Protein AF-A0A0G4N294-F1 (afdb_monomer_lite)

pLDDT: mean 70.54, std 16.21, range [30.64, 92.5]

Radius of gyration: 24.06 Å; chains: 1; bounding box: 58×52×74 Å

Organism: Verticillium longisporum (NCBI:txid100787)

InterPro domains:
  IPR055647 Domain of unknown function DUF7223 [PF23865] (99-247)

Sequence (308 aa):
MTAATRLTSALVATASSKRTSLNDEGAQATVNFDTNPAAGAKRDLKSLITPDIAGTLADLPDLRINIDEARFESKVQIAGSFGFNFLDLKASSMSLDIDYSSLIALNLSAHVGAAYSTDVFDFEPFTASISAFSIPGILDVGPIVSFGIGVEFAAEGTVDASLGLHSKIPAGKIHLNLANSDKSSTSGWEPVTTMSSDLSAEVSLQLNPYLDLNLAVGVQAFKRAIDLTAGVDLKPQVVNAWSADANFEYTSKSGIALARPEGVTCPNGAWFASTFKFDIVAYIANIYSKVLYEYDHPLYKSSCWNFA

Secondary structure (DSSP, 8-state):
------------------SS-HHHHTTEEEEEEE--PPTT-TTS------GGG--EEEEETTEEEEEEEEEEEEEEEEEEEEEEETTTTEEEEEEEEEEEEEEEEEEEEEEESS-EE-S-EEEEEEEEE---EEETTTEEEEEEEEEEEEEEEEESS-EEEEEEEEEEEEEEEEEEESS-GGG-EEE----EEEEEEEESSSS-EEEEEEEEEEEEEEEEETTTTEEEEEEEEEEEEEEEEEEESS----B-TTS-B-PPPTT---TTEEEEEEEEEEEEEEEETTTEEEEEEEEEEEEEEEEEEE--

Structure (mmCIF, N/CA/C/O backbone):
data_AF-A0A0G4N294-F1
#
_entry.id   AF-A0A0G4N294-F1
#
loop_
_atom_site.group_PDB
_atom_site.id
_atom_site.type_symbol
_atom_site.label_atom_id
_atom_site.label_alt_id
_atom_site.label_comp_id
_atom_site.label_asym_id
_atom_site.label_entity_id
_atom_site.label_seq_id
_atom_site.pdbx_PDB_ins_code
_atom_site.Cartn_x
_atom_site.Cartn_y
_atom_site.Cartn_z
_atom_site.occupancy
_atom_site.B_iso_or_equiv
_atom_site.auth_seq_id
_atom_site.auth_comp_id
_atom_site.auth_asym_id
_atom_site.auth_atom_id
_atom_site.pdbx_PDB_model_num
ATOM 1 N N . MET A 1 1 ? 10.707 37.667 30.403 1.00 37.56 1 MET A N 1
ATOM 2 C CA . MET A 1 1 ? 10.524 36.204 30.519 1.00 37.56 1 MET A CA 1
ATOM 3 C C . MET A 1 1 ? 9.096 35.891 30.124 1.00 37.56 1 MET A C 1
ATOM 5 O O . MET A 1 1 ? 8.180 36.191 30.876 1.00 37.56 1 MET A O 1
ATOM 9 N N . THR A 1 2 ? 8.909 35.410 28.901 1.00 32.06 2 THR A N 1
ATOM 10 C CA . THR A 1 2 ? 7.595 35.154 28.305 1.00 32.06 2 THR A CA 1
ATOM 11 C C . THR A 1 2 ? 7.190 33.726 28.658 1.00 32.06 2 THR A C 1
ATOM 13 O O . THR A 1 2 ? 7.918 32.788 28.341 1.00 32.06 2 THR A O 1
ATOM 16 N N . ALA A 1 3 ? 6.080 33.560 29.377 1.00 32.19 3 ALA A N 1
ATOM 17 C CA . ALA A 1 3 ? 5.569 32.250 29.761 1.00 32.19 3 ALA A CA 1
ATOM 18 C C . ALA A 1 3 ? 4.998 31.534 28.528 1.00 32.19 3 ALA A C 1
ATOM 20 O O . ALA A 1 3 ? 4.082 32.038 27.881 1.00 32.19 3 ALA A O 1
ATOM 21 N N . ALA A 1 4 ? 5.557 30.370 28.199 1.00 31.81 4 ALA A N 1
ATOM 22 C CA . ALA A 1 4 ? 5.061 29.504 27.140 1.00 31.81 4 ALA A CA 1
ATOM 23 C C . ALA A 1 4 ? 3.791 28.782 27.611 1.00 31.81 4 ALA A C 1
ATOM 25 O O . ALA A 1 4 ? 3.825 27.966 28.534 1.00 31.81 4 ALA A O 1
ATOM 26 N N . THR A 1 5 ? 2.664 29.080 26.972 1.00 36.00 5 THR A N 1
ATOM 27 C CA . THR A 1 5 ? 1.396 28.378 27.175 1.00 36.00 5 THR A CA 1
ATOM 28 C C . THR A 1 5 ? 1.494 26.992 26.532 1.00 36.00 5 THR A C 1
ATOM 30 O O . THR A 1 5 ? 1.538 26.865 25.310 1.00 36.00 5 THR A O 1
ATOM 33 N N . ARG A 1 6 ? 1.565 25.935 27.351 1.00 34.34 6 ARG A N 1
ATOM 34 C CA . ARG A 1 6 ? 1.442 24.544 26.889 1.00 34.34 6 ARG A CA 1
ATOM 35 C C . ARG A 1 6 ? -0.005 24.289 26.462 1.00 34.34 6 ARG A C 1
ATOM 37 O O . ARG A 1 6 ? -0.904 24.365 27.293 1.00 34.34 6 ARG A O 1
ATOM 44 N N . LEU A 1 7 ? -0.219 23.956 25.192 1.00 35.38 7 LEU A N 1
ATOM 45 C CA . LEU A 1 7 ? -1.491 23.427 24.700 1.00 35.38 7 LEU A CA 1
ATOM 46 C C . LEU A 1 7 ? -1.589 21.948 25.099 1.00 35.38 7 LEU A C 1
ATOM 48 O O . LEU A 1 7 ? -0.878 21.100 24.565 1.00 35.38 7 LEU A O 1
ATOM 52 N N . THR A 1 8 ? -2.433 21.641 26.081 1.00 35.69 8 THR A N 1
ATOM 53 C CA . THR A 1 8 ? -2.805 20.273 26.461 1.00 35.69 8 THR A CA 1
ATOM 54 C C . THR A 1 8 ? -3.958 19.795 25.584 1.00 35.69 8 THR A C 1
ATOM 56 O O . THR A 1 8 ? -5.062 20.326 25.670 1.00 35.69 8 THR A O 1
ATOM 59 N N . SER A 1 9 ? -3.716 18.782 24.758 1.00 37.97 9 SER A N 1
ATOM 60 C CA . SER A 1 9 ? -4.754 18.018 24.062 1.00 37.97 9 SER A CA 1
ATOM 61 C C . SER A 1 9 ? -5.565 17.196 25.071 1.00 37.97 9 SER A C 1
ATOM 63 O O . SER A 1 9 ? -4.989 16.375 25.786 1.00 37.97 9 SER A O 1
ATOM 65 N N . ALA A 1 10 ? -6.879 17.420 25.143 1.00 32.44 10 ALA A N 1
ATOM 66 C CA . ALA A 1 10 ? -7.793 16.717 26.043 1.00 32.44 10 ALA A CA 1
ATOM 67 C C . ALA A 1 10 ? -8.684 15.747 25.251 1.00 32.44 10 ALA A C 1
ATOM 69 O O . ALA A 1 10 ? -9.407 16.169 24.353 1.00 32.44 10 ALA A O 1
ATOM 70 N N . LEU A 1 11 ? -8.637 14.459 25.602 1.00 35.19 11 LEU A N 1
ATOM 71 C CA . LEU A 1 11 ? -9.603 13.450 25.164 1.00 35.19 11 LEU A CA 1
ATOM 72 C C . LEU A 1 11 ? -10.745 13.411 26.186 1.00 35.19 11 LEU A C 1
ATOM 74 O O . LEU A 1 11 ? -10.502 13.179 27.371 1.00 35.19 11 LEU A O 1
ATOM 78 N N . VAL A 1 12 ? -11.980 13.633 25.739 1.00 32.94 12 VAL A N 1
ATOM 79 C CA . VAL A 1 12 ? -13.171 13.545 26.594 1.00 32.94 12 VAL A CA 1
ATOM 80 C C . VAL A 1 12 ? -13.730 12.127 26.500 1.00 32.94 12 VAL A C 1
ATOM 82 O O . VAL A 1 12 ? -14.431 11.790 25.554 1.00 32.94 12 VAL A O 1
ATOM 85 N N . ALA A 1 13 ? -13.420 11.287 27.486 1.00 31.70 13 ALA A N 1
ATOM 86 C CA . ALA A 1 13 ? -14.077 9.994 27.658 1.00 31.70 13 ALA A CA 1
ATOM 87 C C . ALA A 1 13 ? -15.323 10.186 28.535 1.00 31.70 13 ALA A C 1
ATOM 89 O O . ALA A 1 13 ? -15.214 10.456 29.732 1.00 31.70 13 ALA A O 1
ATOM 90 N N . THR A 1 14 ? -16.517 10.083 27.950 1.00 30.64 14 THR A N 1
ATOM 91 C CA . THR A 1 14 ? -17.775 10.136 28.707 1.00 30.64 14 THR A CA 1
ATOM 92 C C . THR A 1 14 ? -18.249 8.719 29.006 1.00 30.64 14 THR A C 1
ATOM 94 O O . THR A 1 14 ? -18.806 8.046 28.144 1.00 30.64 14 THR A O 1
ATOM 97 N N . ALA A 1 15 ? -18.050 8.268 30.243 1.00 31.77 15 ALA A N 1
ATOM 98 C CA . ALA A 1 15 ? -18.777 7.123 30.777 1.00 31.77 15 ALA A CA 1
ATOM 99 C C . ALA A 1 15 ? -20.120 7.630 31.322 1.00 31.77 15 ALA A C 1
ATOM 101 O O . ALA A 1 15 ? -20.146 8.503 32.189 1.00 31.77 15 ALA A O 1
ATOM 102 N N . SER A 1 16 ? -21.238 7.114 30.813 1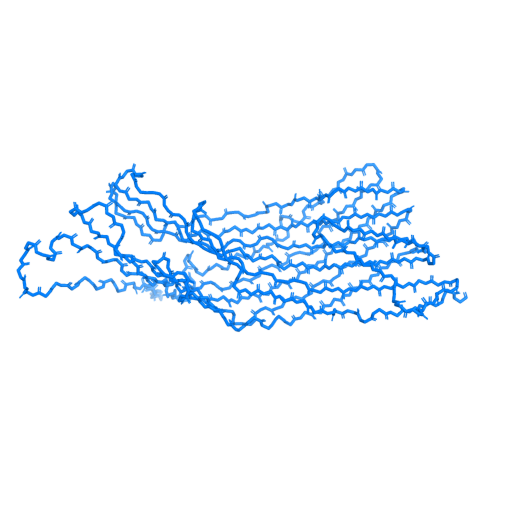.00 36.81 16 SER A N 1
ATOM 103 C CA . SER A 1 16 ? -22.568 7.408 31.358 1.00 36.81 16 SER A CA 1
ATOM 104 C C . SER A 1 16 ? -23.217 6.115 31.834 1.00 36.81 16 SER A C 1
ATOM 106 O O . SER A 1 16 ? -23.098 5.092 31.167 1.00 36.81 16 SER A O 1
ATOM 108 N N . SER A 1 17 ? -23.873 6.162 32.993 1.00 35.00 17 SER A N 1
ATOM 109 C CA . SER A 1 17 ? -24.739 5.086 33.483 1.00 35.00 17 SER A CA 1
ATOM 110 C C . SER A 1 17 ? -26.134 5.663 33.699 1.00 35.00 17 SER A C 1
ATOM 112 O O . SER A 1 17 ? -26.291 6.743 34.280 1.00 35.00 17 SER A O 1
ATOM 114 N N . LYS A 1 18 ? -27.154 4.984 33.173 1.00 34.28 18 LYS A N 1
ATOM 115 C CA . LYS A 1 18 ? -28.559 5.358 33.342 1.00 34.28 18 LYS A CA 1
ATOM 116 C C . LYS A 1 18 ? -29.122 4.473 34.450 1.00 34.28 18 LYS A C 1
ATOM 118 O O . LYS A 1 18 ? -28.826 3.290 34.524 1.00 34.28 18 LYS A O 1
ATOM 123 N N . ARG A 1 19 ? -29.878 5.046 35.388 1.00 34.91 19 ARG A N 1
ATOM 124 C CA . ARG A 1 19 ? -30.345 4.303 36.569 1.00 34.91 19 ARG A CA 1
ATOM 125 C C . ARG A 1 19 ? -31.549 3.420 36.204 1.00 34.91 19 ARG A C 1
ATOM 127 O O . ARG A 1 19 ? -32.691 3.815 36.412 1.00 34.91 19 ARG A O 1
ATOM 134 N N . THR A 1 20 ? -31.260 2.237 35.676 1.00 43.09 20 THR A N 1
ATOM 135 C CA . THR A 1 20 ? -32.159 1.083 35.489 1.00 43.09 20 THR A CA 1
ATOM 136 C C . THR A 1 20 ? -31.496 -0.172 36.096 1.00 43.09 20 THR A C 1
ATOM 138 O O . THR A 1 20 ? -30.374 -0.067 36.586 1.00 43.09 20 THR A O 1
ATOM 141 N N . SER A 1 21 ? -32.206 -1.301 36.251 1.00 40.31 21 SER A N 1
ATOM 142 C CA . SER A 1 21 ? -31.804 -2.448 37.103 1.00 40.31 21 SER A CA 1
ATOM 143 C C . SER A 1 21 ? -30.320 -2.842 36.969 1.00 40.31 21 SER A C 1
ATOM 145 O O . SER A 1 21 ? -29.869 -3.289 35.921 1.00 40.31 21 SER A O 1
ATOM 147 N N . LEU A 1 22 ? -29.569 -2.725 38.075 1.00 42.41 22 LEU A N 1
ATOM 148 C CA . LEU A 1 22 ? -28.114 -2.959 38.175 1.00 42.41 22 LEU A CA 1
ATOM 149 C C . LEU A 1 22 ? -27.628 -4.316 37.624 1.00 42.41 22 LEU A C 1
ATOM 151 O O . LEU A 1 22 ? -26.467 -4.426 37.242 1.00 42.41 22 LEU A O 1
ATOM 155 N N . ASN A 1 23 ? -28.492 -5.334 37.584 1.00 46.44 23 ASN A N 1
ATOM 156 C CA . ASN A 1 23 ? -28.134 -6.676 37.118 1.00 46.44 23 ASN A CA 1
ATOM 157 C C . ASN A 1 23 ? -28.061 -6.794 35.588 1.00 46.44 23 ASN A C 1
ATOM 159 O O . ASN A 1 23 ? -27.264 -7.585 35.095 1.00 46.44 23 ASN A O 1
ATOM 163 N N . ASP A 1 24 ? -28.850 -6.010 34.848 1.00 45.22 24 ASP A N 1
ATOM 164 C CA . ASP A 1 24 ? -28.931 -6.125 33.386 1.00 45.22 24 ASP A CA 1
ATOM 165 C C . ASP A 1 24 ? -27.880 -5.241 32.688 1.00 45.22 24 ASP A C 1
ATOM 167 O O . ASP A 1 24 ? -27.294 -5.647 31.687 1.00 45.22 24 ASP A O 1
ATOM 171 N N . GLU A 1 25 ? -27.572 -4.058 33.242 1.00 45.56 25 GLU A N 1
ATOM 172 C CA . GLU A 1 25 ? -26.529 -3.161 32.707 1.00 45.56 25 GLU A CA 1
ATOM 173 C C . GLU A 1 25 ? -25.113 -3.517 33.195 1.00 45.56 25 GLU A C 1
ATOM 175 O O . GLU A 1 25 ? -24.150 -3.329 32.457 1.00 45.56 25 GLU A O 1
ATOM 180 N N . GLY A 1 26 ? -24.954 -4.099 34.393 1.00 51.53 26 GLY A N 1
ATOM 181 C CA . GLY A 1 26 ? -23.640 -4.535 34.897 1.00 51.53 26 GLY A CA 1
ATOM 182 C C . GLY A 1 26 ? -22.997 -5.653 34.064 1.00 51.53 26 GLY A C 1
ATOM 183 O O . GLY A 1 26 ? -21.789 -5.873 34.135 1.00 51.53 26 GLY A O 1
ATOM 184 N N . ALA A 1 27 ? -23.804 -6.335 33.250 1.00 60.38 27 ALA A N 1
ATOM 185 C CA . ALA A 1 27 ? -23.365 -7.350 32.310 1.00 60.38 27 ALA A CA 1
ATOM 186 C C . ALA A 1 27 ? -22.744 -6.772 31.036 1.00 60.38 27 ALA A C 1
ATOM 188 O O . ALA A 1 27 ? -22.076 -7.519 30.335 1.00 60.38 27 ALA A O 1
ATOM 189 N N . GLN A 1 28 ? -22.948 -5.491 30.705 1.00 65.88 28 GLN A N 1
ATOM 190 C CA . GLN A 1 28 ? -22.526 -4.926 29.422 1.00 65.88 28 GLN A CA 1
ATOM 191 C C . GLN A 1 28 ? -21.575 -3.740 29.609 1.00 65.88 28 GLN A C 1
ATOM 193 O O . GLN A 1 28 ? -21.932 -2.720 30.189 1.00 65.88 28 GLN A O 1
ATOM 198 N N . ALA A 1 29 ? -20.360 -3.841 29.067 1.00 69.31 29 ALA A N 1
ATOM 199 C CA . ALA A 1 29 ? -19.476 -2.691 28.886 1.00 69.31 29 ALA A CA 1
ATOM 200 C C . ALA A 1 29 ? -19.541 -2.218 27.440 1.00 69.31 29 ALA A C 1
ATOM 202 O O . ALA A 1 29 ? -19.466 -3.027 26.521 1.00 69.31 29 ALA A O 1
ATOM 203 N N . THR A 1 30 ? -19.608 -0.903 27.247 1.00 71.56 30 THR A N 1
ATOM 204 C CA . THR A 1 30 ? -19.347 -0.274 25.951 1.00 71.56 30 THR A CA 1
ATOM 205 C C . THR A 1 30 ? -18.175 0.683 26.095 1.00 71.56 30 THR A C 1
ATOM 207 O O . THR A 1 30 ? -18.168 1.540 26.978 1.00 71.56 30 THR A O 1
ATOM 210 N N . VAL A 1 31 ? -17.186 0.537 25.224 1.00 67.00 31 VAL A N 1
ATOM 211 C CA . VAL A 1 31 ? -16.023 1.412 25.117 1.00 67.00 31 VAL A CA 1
ATOM 212 C C . VAL A 1 31 ? -16.117 2.134 23.786 1.00 67.00 31 VAL A C 1
ATOM 214 O O . VAL A 1 31 ? -16.015 1.509 22.735 1.00 67.00 31 VAL A O 1
ATOM 217 N N . ASN A 1 32 ? -16.307 3.449 23.840 1.00 69.69 32 ASN A N 1
ATOM 218 C CA . ASN A 1 32 ? -16.197 4.315 22.672 1.00 69.69 32 ASN A CA 1
ATOM 219 C C . ASN A 1 32 ? -14.810 4.943 22.666 1.00 69.69 32 ASN A C 1
ATOM 221 O O . ASN A 1 32 ? -14.333 5.413 23.703 1.00 69.69 32 ASN A O 1
ATOM 225 N N . PHE A 1 33 ? -14.178 4.966 21.502 1.00 66.12 33 PHE A N 1
ATOM 226 C CA . PHE A 1 33 ? -12.895 5.615 21.313 1.00 66.12 33 PHE A CA 1
ATOM 227 C C . PHE A 1 33 ? -12.945 6.494 20.073 1.00 66.12 33 PHE A C 1
ATOM 229 O O . PHE A 1 33 ? -13.501 6.129 19.043 1.00 66.12 33 PHE A O 1
ATOM 236 N N . ASP A 1 34 ? -12.338 7.662 20.195 1.00 67.62 34 ASP A N 1
ATOM 237 C CA . ASP A 1 34 ? -12.107 8.584 19.098 1.00 67.62 34 ASP A CA 1
ATOM 238 C C . ASP A 1 34 ? -10.672 9.079 19.249 1.00 67.62 34 ASP A C 1
ATOM 240 O O . ASP A 1 34 ? -10.221 9.421 20.348 1.00 67.62 34 ASP A O 1
ATOM 244 N N . THR A 1 35 ? -9.913 9.021 18.165 1.00 57.06 35 THR A N 1
ATOM 245 C CA . THR A 1 35 ? -8.518 9.445 18.163 1.00 57.06 35 THR A CA 1
ATOM 246 C C . THR A 1 35 ? -8.326 10.921 17.837 1.00 57.06 35 THR A C 1
ATOM 248 O O . THR A 1 35 ? -7.178 11.345 17.962 1.00 57.06 35 THR A O 1
ATOM 251 N N . ASN A 1 36 ? -9.398 11.674 17.512 1.00 55.28 36 ASN A N 1
ATOM 252 C CA . ASN A 1 36 ? -9.424 13.076 17.059 1.00 55.28 36 ASN A CA 1
ATOM 253 C C . ASN A 1 36 ? -8.238 13.905 17.594 1.00 55.28 36 ASN A C 1
ATOM 255 O O . ASN A 1 36 ? -8.294 14.455 18.703 1.00 55.28 36 ASN A O 1
ATOM 259 N N . PRO A 1 37 ? -7.109 13.932 16.864 1.00 46.62 37 PRO A N 1
ATOM 260 C CA . PRO A 1 37 ? -5.885 14.470 17.417 1.00 46.62 37 PRO A CA 1
ATOM 261 C C . PRO A 1 37 ? -5.926 15.997 17.349 1.00 46.62 37 PRO A C 1
ATOM 263 O O . PRO A 1 37 ? -6.227 16.591 16.315 1.00 46.62 37 PRO A O 1
ATOM 266 N N . ALA A 1 38 ? -5.554 16.666 18.443 1.00 45.06 38 ALA A N 1
ATOM 267 C CA . ALA A 1 38 ? -5.075 18.040 18.324 1.00 45.06 38 ALA A CA 1
ATOM 268 C C . ALA A 1 38 ? -3.833 18.039 17.414 1.00 45.06 38 ALA A C 1
ATOM 270 O O . ALA A 1 38 ? -3.020 17.115 17.499 1.00 45.06 38 ALA A O 1
ATOM 271 N N . ALA A 1 39 ? -3.670 19.066 16.575 1.00 41.62 39 ALA A N 1
ATOM 272 C CA . ALA A 1 39 ? -2.532 19.172 15.661 1.00 41.62 39 ALA A CA 1
ATOM 273 C C . ALA A 1 39 ? -1.195 18.920 16.391 1.00 41.62 39 ALA A C 1
ATOM 275 O O . ALA A 1 39 ? -0.858 19.637 17.335 1.00 41.62 39 ALA A O 1
ATOM 276 N N . GLY A 1 40 ? -0.432 17.911 15.953 1.00 39.78 40 GLY A N 1
ATOM 277 C CA . GLY A 1 40 ? 0.846 17.526 16.565 1.00 39.78 40 GLY A CA 1
ATOM 278 C C . GLY A 1 40 ? 0.761 16.506 17.710 1.00 39.78 40 GLY A C 1
ATOM 279 O O . GLY A 1 40 ? 1.744 16.323 18.429 1.00 39.78 40 GLY A O 1
ATOM 280 N N . ALA A 1 41 ? -0.375 15.830 17.907 1.00 41.44 41 ALA A N 1
ATOM 281 C CA . ALA A 1 41 ? -0.457 14.698 18.830 1.00 41.44 41 ALA A CA 1
ATOM 282 C C . ALA A 1 41 ? 0.397 13.512 18.337 1.00 41.44 41 ALA A C 1
ATOM 284 O O . ALA A 1 41 ? 0.557 13.316 17.139 1.00 41.44 41 ALA A O 1
ATOM 285 N N . LYS A 1 42 ? 0.854 12.637 19.249 1.00 41.38 42 LYS A N 1
ATOM 286 C CA . LYS A 1 42 ? 1.595 11.389 18.929 1.00 41.38 42 LYS A CA 1
ATOM 287 C C . LYS A 1 42 ? 0.860 10.416 17.977 1.00 41.38 42 LYS A C 1
ATOM 289 O O . LYS A 1 42 ? 1.411 9.376 17.641 1.00 41.38 42 LYS A O 1
ATOM 294 N N . ARG A 1 43 ? -0.394 10.721 17.621 1.00 41.16 43 ARG A N 1
ATOM 295 C CA . ARG A 1 43 ? -1.289 9.951 16.744 1.00 41.16 43 ARG A CA 1
ATOM 296 C C . ARG A 1 43 ? -1.563 10.616 15.399 1.00 41.16 43 ARG A C 1
ATOM 298 O O . ARG A 1 43 ? -2.110 9.954 14.529 1.00 41.16 43 ARG A O 1
ATOM 305 N N . ASP A 1 44 ? -1.174 11.882 15.214 1.00 38.03 44 ASP A N 1
ATOM 306 C CA . ASP A 1 44 ? -0.916 12.366 13.861 1.00 38.03 44 ASP A CA 1
ATOM 307 C C . ASP A 1 44 ? 0.236 11.495 13.353 1.00 38.03 44 ASP A C 1
ATOM 309 O O . ASP A 1 44 ? 1.385 11.697 13.752 1.00 38.03 44 ASP A O 1
ATOM 313 N N . LEU A 1 45 ? -0.060 10.498 12.516 1.00 42.19 45 LEU A N 1
ATOM 314 C CA . LEU A 1 45 ? 0.956 9.719 11.811 1.00 42.19 45 LEU A CA 1
ATOM 315 C C . LEU A 1 45 ? 1.591 10.590 10.723 1.00 42.19 45 LEU A C 1
ATOM 317 O O . LEU A 1 45 ? 1.537 10.308 9.535 1.00 42.19 45 LEU A O 1
ATOM 321 N N . LYS A 1 46 ? 2.259 11.661 11.148 1.00 41.25 46 LYS A N 1
ATOM 322 C CA . LYS A 1 46 ? 3.315 12.306 10.379 1.00 41.25 46 LYS A CA 1
ATOM 323 C C . LYS A 1 46 ? 4.554 11.432 10.499 1.00 41.25 46 LYS A C 1
ATOM 325 O O . LYS A 1 46 ? 5.531 11.815 11.135 1.00 41.25 46 LYS A O 1
ATOM 330 N N . SER A 1 47 ? 4.481 10.229 9.941 1.00 37.41 47 SER A N 1
ATOM 331 C CA . SER A 1 47 ? 5.697 9.487 9.656 1.00 37.41 47 SER A CA 1
ATOM 332 C C . SER A 1 47 ? 6.233 10.083 8.369 1.00 37.41 47 SER A C 1
ATOM 334 O O . SER A 1 47 ? 5.726 9.804 7.289 1.00 37.41 47 SER A O 1
ATOM 336 N N . LEU A 1 48 ? 7.179 11.009 8.501 1.00 38.56 48 LEU A N 1
ATOM 337 C CA . LEU A 1 48 ? 8.023 11.376 7.382 1.00 38.56 48 LEU A CA 1
ATOM 338 C C . LEU A 1 48 ? 8.930 10.166 7.180 1.00 38.56 48 LEU A C 1
ATOM 340 O O . LEU A 1 48 ? 9.832 9.940 7.984 1.00 38.56 48 LEU A O 1
ATOM 344 N N . ILE A 1 49 ? 8.649 9.355 6.164 1.00 40.72 49 ILE A N 1
ATOM 345 C CA . ILE A 1 49 ? 9.643 8.395 5.692 1.00 40.72 49 ILE A CA 1
ATOM 346 C C . ILE A 1 49 ? 10.726 9.255 5.047 1.00 40.72 49 ILE A C 1
ATOM 348 O O . ILE A 1 49 ? 10.555 9.751 3.936 1.00 40.72 49 ILE A O 1
ATOM 352 N N . THR A 1 50 ? 11.754 9.588 5.828 1.00 39.78 50 THR A N 1
ATOM 353 C CA . THR A 1 50 ? 12.929 10.300 5.339 1.00 39.78 50 THR A CA 1
ATOM 354 C C . THR A 1 50 ? 13.842 9.331 4.590 1.00 39.78 50 THR A C 1
ATOM 356 O O . THR A 1 50 ? 13.777 8.121 4.821 1.00 39.78 50 THR A O 1
ATOM 359 N N . PRO A 1 51 ? 14.729 9.846 3.720 1.00 37.81 51 PRO A N 1
ATOM 360 C CA . PRO A 1 51 ? 15.676 9.055 2.928 1.00 37.81 51 PRO A CA 1
ATOM 361 C C . PRO A 1 51 ? 16.624 8.144 3.728 1.00 37.81 51 PRO A C 1
ATOM 363 O O . PRO A 1 51 ? 17.399 7.406 3.135 1.00 37.81 51 PRO A O 1
ATOM 366 N N . ASP A 1 52 ? 16.570 8.142 5.060 1.00 40.12 52 ASP A N 1
ATOM 367 C CA . ASP A 1 52 ? 17.405 7.297 5.922 1.00 40.12 52 ASP A CA 1
ATOM 368 C C . ASP A 1 52 ? 17.070 5.795 5.791 1.00 40.12 52 ASP A C 1
ATOM 370 O O . ASP A 1 52 ? 17.787 4.947 6.320 1.00 40.12 52 ASP A O 1
ATOM 374 N N . ILE A 1 53 ? 15.987 5.469 5.074 1.00 47.16 53 ILE A N 1
ATOM 375 C CA . ILE A 1 53 ? 15.543 4.109 4.750 1.00 47.16 53 ILE A CA 1
ATOM 376 C C . ILE A 1 53 ? 15.720 3.790 3.242 1.00 47.16 53 ILE A C 1
ATOM 378 O O . ILE A 1 53 ? 15.465 2.668 2.812 1.00 47.16 53 ILE A O 1
ATOM 382 N N . ALA A 1 54 ? 16.203 4.748 2.435 1.00 48.53 54 ALA A N 1
ATOM 383 C CA . ALA A 1 54 ? 16.371 4.671 0.973 1.00 48.53 54 ALA A CA 1
ATOM 384 C C . ALA A 1 54 ? 17.605 3.848 0.542 1.00 48.53 54 ALA A C 1
ATOM 386 O O . ALA A 1 54 ? 18.374 4.225 -0.341 1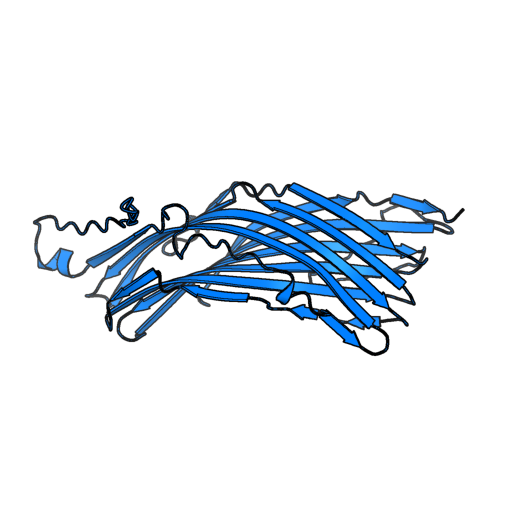.00 48.53 54 ALA A O 1
ATOM 387 N N . GLY A 1 55 ? 17.832 2.728 1.223 1.00 63.47 55 GLY A N 1
ATOM 388 C CA . GLY A 1 55 ? 18.864 1.775 0.853 1.00 63.47 55 GLY A CA 1
ATOM 389 C C . GLY A 1 55 ? 18.553 1.101 -0.482 1.00 63.47 55 GLY A C 1
ATOM 390 O O . GLY A 1 55 ? 17.404 1.003 -0.914 1.00 63.47 55 GLY A O 1
ATOM 391 N N . THR A 1 56 ? 19.606 0.611 -1.126 1.00 70.56 56 THR A N 1
ATOM 392 C CA . THR A 1 56 ? 19.529 -0.301 -2.265 1.00 70.56 56 THR A CA 1
ATOM 393 C C . THR A 1 56 ? 18.623 -1.497 -1.920 1.00 70.56 56 THR A C 1
ATOM 395 O O . THR A 1 56 ? 18.936 -2.265 -1.012 1.00 70.56 56 THR A O 1
ATOM 398 N N . LEU A 1 57 ? 17.494 -1.639 -2.629 1.00 72.69 57 LEU A N 1
ATOM 399 C CA . LEU A 1 57 ? 16.520 -2.734 -2.485 1.00 72.69 57 LEU A CA 1
ATOM 400 C C . LEU A 1 57 ? 17.124 -4.088 -2.869 1.00 72.69 57 LEU A C 1
ATOM 402 O O . LEU A 1 57 ? 16.801 -5.113 -2.274 1.00 72.69 57 LEU A O 1
ATOM 406 N N . ALA A 1 58 ? 18.004 -4.085 -3.867 1.00 74.75 58 ALA A N 1
ATOM 407 C CA . ALA A 1 58 ? 18.750 -5.253 -4.309 1.00 74.75 58 ALA A CA 1
ATOM 408 C C . ALA A 1 58 ? 20.145 -4.814 -4.763 1.00 74.75 58 ALA A C 1
ATOM 410 O O . ALA A 1 58 ? 20.242 -3.914 -5.592 1.00 74.75 58 ALA A O 1
ATOM 411 N N . ASP A 1 59 ? 21.203 -5.428 -4.225 1.00 81.88 59 ASP A N 1
ATOM 412 C CA . ASP A 1 59 ? 22.595 -5.255 -4.677 1.00 81.88 59 ASP A CA 1
ATOM 413 C C . ASP A 1 59 ? 23.188 -6.638 -4.970 1.00 81.88 59 ASP A C 1
ATOM 415 O O . ASP A 1 59 ? 23.777 -7.298 -4.112 1.00 81.88 59 ASP A O 1
ATOM 419 N N . LEU A 1 60 ? 22.934 -7.121 -6.180 1.00 81.12 60 LEU A N 1
ATOM 420 C CA . LEU A 1 60 ? 23.362 -8.418 -6.695 1.00 81.12 60 LEU A CA 1
ATOM 421 C C . LEU A 1 60 ? 24.303 -8.200 -7.896 1.00 81.12 60 LEU A C 1
ATOM 423 O O . LEU A 1 60 ? 24.280 -7.122 -8.489 1.00 81.12 60 LEU A O 1
ATOM 427 N N . PRO A 1 61 ? 25.121 -9.198 -8.294 1.00 79.81 61 PRO A N 1
ATOM 428 C CA . PRO A 1 61 ? 26.134 -9.029 -9.344 1.00 79.81 61 PRO A CA 1
ATOM 429 C C . PRO A 1 61 ? 25.623 -8.415 -10.655 1.00 79.81 61 PRO A C 1
ATOM 431 O O . PRO A 1 61 ? 26.315 -7.587 -11.238 1.00 79.81 61 PRO A O 1
ATOM 434 N N . ASP A 1 62 ? 24.405 -8.776 -11.065 1.00 82.31 62 ASP A N 1
ATOM 435 C CA . ASP A 1 62 ? 23.783 -8.325 -12.314 1.00 82.31 62 ASP A CA 1
ATOM 436 C C . ASP A 1 62 ? 22.479 -7.549 -12.087 1.00 82.31 62 ASP A C 1
ATOM 438 O O . ASP A 1 62 ? 21.766 -7.275 -13.047 1.00 82.31 62 ASP A O 1
ATOM 442 N N . LEU A 1 63 ? 22.143 -7.203 -10.840 1.00 81.94 63 LEU A N 1
ATOM 443 C CA . LEU A 1 63 ? 20.942 -6.436 -10.523 1.00 81.94 63 LEU A CA 1
ATOM 444 C C . LEU A 1 63 ? 21.221 -5.454 -9.394 1.00 81.94 63 LEU A C 1
ATOM 446 O O . LEU A 1 63 ? 21.518 -5.853 -8.268 1.00 81.94 63 LEU A O 1
ATOM 450 N N . ARG A 1 64 ? 20.992 -4.176 -9.676 1.00 87.31 64 ARG A N 1
ATOM 451 C CA . ARG A 1 64 ? 20.888 -3.141 -8.660 1.00 87.31 64 ARG A CA 1
ATOM 452 C C . ARG A 1 64 ? 19.543 -2.447 -8.758 1.00 87.31 64 ARG A C 1
ATOM 454 O O . ARG A 1 64 ? 19.222 -1.915 -9.810 1.00 87.31 64 ARG A O 1
ATOM 461 N N . ILE A 1 65 ? 18.785 -2.413 -7.668 1.00 83.31 65 ILE A N 1
ATOM 462 C CA . ILE A 1 65 ? 17.558 -1.613 -7.565 1.00 83.31 65 ILE A CA 1
ATOM 463 C C . ILE A 1 65 ? 17.746 -0.631 -6.419 1.00 83.31 65 ILE A C 1
ATOM 465 O O . ILE A 1 65 ? 17.975 -1.047 -5.285 1.00 83.31 65 ILE A O 1
ATOM 469 N N . ASN A 1 66 ? 17.636 0.662 -6.697 1.00 85.19 66 ASN A N 1
ATOM 470 C CA . ASN A 1 66 ? 17.718 1.713 -5.695 1.00 85.19 66 ASN A CA 1
ATOM 471 C C . ASN A 1 66 ? 16.370 2.408 -5.538 1.00 85.19 66 ASN A C 1
ATOM 473 O O . ASN A 1 66 ? 15.649 2.646 -6.508 1.00 85.19 66 ASN A O 1
ATOM 477 N N . ILE A 1 67 ? 16.069 2.771 -4.295 1.00 81.06 67 ILE A N 1
ATOM 478 C CA . ILE A 1 67 ? 15.077 3.795 -3.994 1.00 81.06 67 ILE A CA 1
ATOM 479 C C . ILE A 1 67 ? 15.833 5.119 -3.974 1.00 81.06 67 ILE A C 1
ATOM 481 O O . ILE A 1 67 ? 16.548 5.400 -3.019 1.00 81.06 67 ILE A O 1
ATOM 485 N N . ASP A 1 68 ? 15.697 5.920 -5.026 1.00 82.00 68 ASP A N 1
ATOM 486 C CA . ASP A 1 68 ? 16.372 7.221 -5.109 1.00 82.00 68 ASP A CA 1
ATOM 487 C C . ASP A 1 68 ? 15.658 8.264 -4.236 1.00 82.00 68 ASP A C 1
ATOM 489 O O . ASP A 1 68 ? 16.285 9.105 -3.594 1.00 82.00 68 ASP A O 1
ATOM 493 N N . GLU A 1 69 ? 14.326 8.185 -4.179 1.00 78.19 69 GLU A N 1
ATOM 494 C CA . GLU A 1 69 ? 13.488 8.993 -3.296 1.00 78.19 69 GLU A CA 1
ATOM 495 C C . GLU A 1 69 ? 12.243 8.195 -2.901 1.00 78.19 69 GLU A C 1
ATOM 497 O O . GLU A 1 69 ? 11.562 7.633 -3.752 1.00 78.19 69 GLU A O 1
ATOM 502 N N . ALA A 1 70 ? 11.898 8.173 -1.616 1.00 75.50 70 ALA A N 1
ATOM 503 C CA . ALA A 1 70 ? 10.605 7.680 -1.158 1.00 75.50 70 ALA A CA 1
ATOM 504 C C . ALA A 1 70 ? 10.064 8.618 -0.085 1.00 75.50 70 ALA A C 1
ATOM 506 O O . ALA A 1 70 ? 10.654 8.770 0.981 1.00 75.50 70 ALA A O 1
ATOM 507 N N . ARG A 1 71 ? 8.921 9.238 -0.369 1.00 75.81 71 ARG A N 1
ATOM 508 C CA . ARG A 1 71 ? 8.164 10.064 0.566 1.00 75.81 71 ARG A CA 1
ATOM 509 C C . ARG A 1 71 ? 6.756 9.514 0.666 1.00 75.81 71 ARG A C 1
ATOM 511 O O . ARG A 1 71 ? 6.002 9.511 -0.303 1.00 75.81 71 ARG A O 1
ATOM 518 N N . PHE A 1 72 ? 6.393 9.117 1.873 1.00 74.75 72 PHE A N 1
ATOM 519 C CA . PHE A 1 72 ? 5.030 8.763 2.224 1.00 74.75 72 PHE A CA 1
ATOM 520 C C . PHE A 1 72 ? 4.536 9.728 3.293 1.00 74.75 72 PHE A C 1
ATOM 522 O O . PHE A 1 72 ? 5.191 9.925 4.313 1.00 74.75 72 PHE A O 1
ATOM 529 N N . GLU A 1 73 ? 3.382 10.334 3.057 1.00 76.12 73 GLU A N 1
ATOM 530 C CA . GLU A 1 73 ? 2.656 11.115 4.046 1.00 76.12 73 GLU A CA 1
ATOM 531 C C . GLU A 1 73 ? 1.258 10.541 4.162 1.00 76.12 73 GLU A C 1
ATOM 533 O O . GLU A 1 73 ? 0.590 10.333 3.151 1.00 76.12 73 GLU A O 1
ATOM 538 N N . SER A 1 74 ? 0.788 10.322 5.385 1.00 72.31 74 SER A N 1
ATOM 539 C CA . SER A 1 74 ? -0.594 9.922 5.613 1.00 72.31 74 SER A CA 1
ATOM 540 C C . SER A 1 74 ? -1.218 10.700 6.760 1.00 72.31 74 SER A C 1
ATOM 542 O O . SER A 1 74 ? -0.546 11.229 7.645 1.00 72.31 74 SER A O 1
ATOM 544 N N . LYS A 1 75 ? -2.541 10.804 6.722 1.00 74.81 75 LYS A N 1
ATOM 545 C CA . LYS A 1 75 ? -3.348 11.169 7.881 1.00 74.81 75 LYS A CA 1
ATOM 546 C C . LYS A 1 75 ? -4.365 10.069 8.071 1.00 74.81 75 LYS A C 1
ATOM 548 O O . LYS A 1 75 ? -5.121 9.781 7.146 1.00 74.81 75 LYS A O 1
ATOM 553 N N . VAL A 1 76 ? -4.362 9.493 9.263 1.00 73.12 76 VAL A N 1
ATOM 554 C CA . VAL A 1 76 ? -5.275 8.428 9.659 1.00 73.12 76 VAL A CA 1
ATOM 555 C C . VAL A 1 76 ? -6.014 8.909 10.897 1.00 73.12 76 VAL A C 1
ATOM 557 O O . VAL A 1 76 ? -5.380 9.254 11.895 1.00 73.12 76 VAL A O 1
ATOM 560 N N . GLN A 1 77 ? -7.338 8.959 10.830 1.00 74.69 77 GLN A N 1
ATOM 561 C CA . GLN A 1 77 ? -8.186 9.148 12.002 1.00 74.69 77 GLN A CA 1
ATOM 562 C C . GLN A 1 77 ? -9.012 7.896 12.189 1.00 74.69 77 GLN A C 1
ATOM 564 O O . GLN A 1 77 ? -9.562 7.359 11.233 1.00 74.69 77 GLN A O 1
ATOM 569 N N . ILE A 1 78 ? -9.057 7.426 13.427 1.00 73.31 78 ILE A N 1
ATOM 570 C CA . ILE A 1 78 ? -9.755 6.204 13.786 1.00 73.31 78 ILE A CA 1
ATOM 571 C C . ILE A 1 78 ? -10.737 6.517 14.908 1.00 73.31 78 ILE A C 1
ATOM 573 O O . ILE A 1 78 ? -10.360 7.098 15.931 1.00 73.31 78 ILE A O 1
ATOM 577 N N . ALA A 1 79 ? -11.980 6.101 14.730 1.00 76.31 79 ALA A N 1
ATOM 578 C CA . ALA A 1 79 ? -13.006 6.112 15.759 1.00 76.31 79 ALA A CA 1
ATOM 579 C C . ALA A 1 79 ? -13.700 4.750 15.808 1.00 76.31 79 ALA A C 1
ATOM 581 O O . ALA A 1 79 ? -13.637 3.974 14.861 1.00 76.31 79 ALA A O 1
ATOM 582 N N . GLY A 1 80 ? -14.341 4.416 16.920 1.00 76.31 80 GLY A N 1
ATOM 583 C CA . GLY A 1 80 ? -15.030 3.142 17.018 1.00 76.31 80 GLY A CA 1
ATOM 584 C C . GLY A 1 80 ? -15.728 2.907 18.341 1.00 76.31 80 GLY A C 1
ATOM 585 O O . GLY A 1 80 ? -15.644 3.695 19.288 1.00 76.31 80 GLY A O 1
ATOM 586 N N . SER A 1 81 ? -16.428 1.779 18.385 1.00 77.06 81 SER A N 1
ATOM 587 C CA . SER A 1 81 ? -17.120 1.295 19.571 1.00 77.06 81 SER A C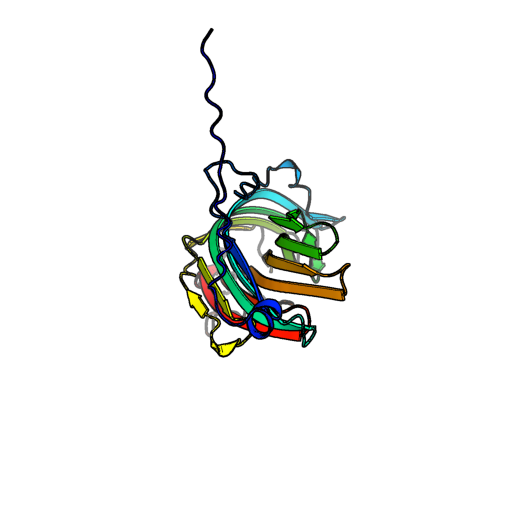A 1
ATOM 588 C C . SER A 1 81 ? -16.880 -0.198 19.747 1.00 77.06 81 SER A C 1
ATOM 590 O O . SER A 1 81 ? -16.848 -0.955 18.777 1.00 77.06 81 SER A O 1
ATOM 592 N N . PHE A 1 82 ? -16.710 -0.628 20.990 1.00 76.25 82 PHE A N 1
ATOM 593 C CA . PHE A 1 82 ? -16.616 -2.032 21.365 1.00 76.25 82 PHE A CA 1
ATOM 594 C C . PHE A 1 82 ? -17.570 -2.312 22.520 1.00 76.25 82 PHE A C 1
ATOM 596 O O . PHE A 1 82 ? -17.473 -1.694 23.578 1.00 76.25 82 PHE A O 1
ATOM 603 N N . GLY A 1 83 ? -18.493 -3.239 22.302 1.00 78.88 83 GLY A N 1
ATOM 604 C CA . GLY A 1 83 ? -19.423 -3.752 23.293 1.00 78.88 83 GLY A CA 1
ATOM 605 C C . GLY A 1 83 ? -18.995 -5.141 23.752 1.00 78.88 83 GLY A C 1
ATOM 606 O O . GLY A 1 83 ? -18.660 -5.993 22.927 1.00 78.88 83 GLY A O 1
ATOM 607 N N . PHE A 1 84 ? -19.040 -5.393 25.057 1.00 74.75 84 PHE A N 1
ATOM 608 C CA . PHE A 1 84 ? -18.742 -6.692 25.653 1.00 74.75 84 PHE A CA 1
ATOM 609 C C . PHE A 1 84 ? -19.798 -7.085 26.679 1.00 74.75 84 PHE A C 1
ATOM 611 O O . PHE A 1 84 ? -20.147 -6.284 27.544 1.00 74.75 84 PHE A O 1
ATOM 618 N N . ASN A 1 85 ? -20.263 -8.331 26.607 1.00 78.12 85 ASN A N 1
ATOM 619 C CA . ASN A 1 85 ? -21.128 -8.941 27.603 1.00 78.12 85 ASN A CA 1
ATOM 620 C C . ASN A 1 85 ? -20.291 -9.820 28.551 1.00 78.12 85 ASN A C 1
ATOM 622 O O . ASN A 1 85 ? -19.781 -10.865 28.150 1.00 78.12 85 ASN A O 1
ATOM 626 N N . PHE A 1 86 ? -20.165 -9.402 29.811 1.00 70.56 86 PHE A N 1
ATOM 627 C CA . PHE A 1 86 ? -19.422 -10.093 30.865 1.00 70.56 86 PHE A CA 1
ATOM 628 C C . PHE A 1 86 ? -20.096 -11.372 31.366 1.00 70.56 86 PHE A C 1
ATOM 630 O O . PHE A 1 86 ? -19.399 -12.231 31.899 1.00 70.56 86 PHE A O 1
ATOM 637 N N . LEU A 1 87 ? -21.416 -11.519 31.206 1.00 75.06 87 LEU A N 1
ATOM 638 C CA . LEU A 1 87 ? -22.119 -12.752 31.577 1.00 75.06 87 LEU A CA 1
ATOM 639 C C . LEU A 1 87 ? -21.848 -13.860 30.559 1.00 75.06 87 LEU A C 1
ATOM 641 O O . LEU A 1 87 ? -21.570 -14.994 30.939 1.00 75.06 87 LEU A O 1
ATOM 645 N N . ASP A 1 88 ? -21.871 -13.507 29.273 1.00 74.31 88 ASP A N 1
ATOM 646 C CA . ASP A 1 88 ? -21.658 -14.455 28.174 1.00 74.31 88 ASP A CA 1
ATOM 647 C C . ASP A 1 88 ? -20.184 -14.579 27.760 1.00 74.31 88 ASP A C 1
ATOM 649 O O . ASP A 1 88 ? -19.847 -15.426 26.932 1.00 74.31 88 ASP A O 1
ATOM 653 N N . LEU A 1 89 ? -19.317 -13.720 28.310 1.00 69.38 89 LEU A N 1
ATOM 654 C CA . LEU A 1 89 ? -17.908 -13.552 27.944 1.00 69.38 89 LEU A CA 1
ATOM 655 C C . LEU A 1 89 ? -17.701 -13.360 26.429 1.00 69.38 89 LEU A C 1
ATOM 657 O O . LEU A 1 89 ? -16.771 -13.910 25.837 1.00 69.38 89 LEU A O 1
ATOM 661 N N . LYS A 1 90 ? -18.578 -12.580 25.787 1.00 69.75 90 LYS A N 1
ATOM 662 C CA . LYS A 1 90 ? -18.591 -12.373 24.330 1.00 69.75 90 LYS A CA 1
ATOM 663 C C . LYS A 1 90 ? -18.660 -10.899 23.962 1.00 69.75 90 LYS A C 1
ATOM 665 O O . LYS A 1 90 ? -19.325 -10.111 24.631 1.00 69.75 90 LYS A O 1
ATOM 670 N N . ALA A 1 91 ? -18.024 -10.543 22.849 1.00 71.31 91 ALA A N 1
ATOM 671 C CA . ALA A 1 91 ? -18.245 -9.250 22.213 1.00 71.31 91 ALA A CA 1
ATOM 672 C C . ALA A 1 91 ? -19.711 -9.143 21.754 1.00 71.31 91 ALA A C 1
ATOM 674 O O . ALA A 1 91 ? -20.223 -10.053 21.101 1.00 71.31 91 ALA A O 1
ATOM 675 N N . SER A 1 92 ? -20.387 -8.053 22.114 1.00 76.75 92 SER A N 1
ATOM 676 C CA . SER A 1 92 ? -21.782 -7.779 21.743 1.00 76.75 92 SER A CA 1
ATOM 677 C C . SER A 1 92 ? -21.898 -6.856 20.530 1.00 76.75 92 SER A C 1
ATOM 679 O O . SER A 1 92 ? -22.855 -6.957 19.766 1.00 76.75 92 SER A O 1
ATOM 681 N N . SER A 1 93 ? -20.919 -5.976 20.322 1.00 79.44 93 SER A N 1
ATOM 682 C CA . SER A 1 93 ? -20.840 -5.104 19.151 1.00 79.44 93 SER A CA 1
ATOM 683 C C . SER A 1 93 ? -19.403 -4.681 18.904 1.00 79.44 93 SER A C 1
ATOM 685 O O . SER A 1 93 ? -18.628 -4.526 19.846 1.00 79.44 93 SER A O 1
ATOM 687 N N . MET A 1 94 ? -19.044 -4.434 17.649 1.00 78.19 94 MET A N 1
ATOM 688 C CA . MET A 1 94 ? -17.783 -3.773 17.346 1.00 78.19 94 MET A CA 1
ATOM 689 C C . MET A 1 94 ? -17.897 -3.010 16.025 1.00 78.19 94 MET A C 1
ATOM 691 O O . MET A 1 94 ? -18.355 -3.562 15.021 1.00 78.19 94 MET A O 1
ATOM 695 N N . SER A 1 95 ? -17.521 -1.734 16.047 1.00 84.88 95 SER A N 1
ATOM 696 C CA . SER A 1 95 ? -17.499 -0.861 14.874 1.00 84.88 95 SER A CA 1
ATOM 697 C C . SER A 1 95 ? -16.203 -0.068 14.812 1.00 84.88 95 SER A C 1
ATOM 699 O O . SER A 1 95 ? -15.664 0.323 15.851 1.00 84.88 95 SER A O 1
ATOM 701 N N . LEU A 1 96 ? -15.731 0.181 13.596 1.00 81.50 96 LEU A N 1
ATOM 702 C CA . LEU A 1 96 ? -14.526 0.949 13.324 1.00 81.50 96 LEU A CA 1
ATOM 703 C C . LEU A 1 96 ? -14.780 1.908 12.163 1.00 81.50 96 LEU A C 1
ATOM 705 O O . LEU A 1 96 ? -15.214 1.482 11.101 1.00 81.50 96 LEU A O 1
ATOM 709 N N . ASP A 1 97 ? -14.470 3.176 12.360 1.00 84.31 97 ASP A N 1
ATOM 710 C CA . ASP A 1 97 ? -14.487 4.217 11.346 1.00 84.31 97 ASP A CA 1
ATOM 711 C C . ASP A 1 97 ? -13.052 4.691 11.116 1.00 84.31 97 ASP A C 1
ATOM 713 O O . ASP A 1 97 ? -12.336 4.996 12.073 1.00 84.31 97 ASP A O 1
ATOM 717 N N . ILE A 1 98 ? -12.624 4.724 9.855 1.00 80.69 98 ILE A N 1
ATOM 718 C CA . ILE A 1 98 ? -11.287 5.152 9.442 1.00 80.69 98 ILE A CA 1
ATOM 719 C C . ILE A 1 98 ? -11.436 6.245 8.387 1.00 80.69 98 ILE A C 1
ATOM 721 O O . ILE A 1 98 ? -11.953 5.990 7.299 1.00 80.69 98 ILE A O 1
ATOM 725 N N . ASP A 1 99 ? -10.934 7.440 8.688 1.00 83.50 99 ASP A N 1
ATOM 726 C CA . ASP A 1 99 ? -10.689 8.480 7.692 1.00 83.50 99 ASP A CA 1
ATOM 727 C C . ASP A 1 99 ? -9.208 8.458 7.307 1.00 83.50 99 ASP A C 1
ATOM 729 O O . ASP A 1 99 ? -8.317 8.504 8.161 1.00 83.50 99 ASP A O 1
ATOM 733 N N . TYR A 1 100 ? -8.948 8.402 6.006 1.00 82.19 100 TYR A N 1
ATOM 734 C CA . TYR A 1 100 ? -7.624 8.218 5.440 1.00 82.19 100 TYR A CA 1
ATOM 735 C C . TYR A 1 100 ? -7.341 9.243 4.344 1.00 82.19 100 TYR A C 1
ATOM 737 O O . TYR A 1 100 ? -8.153 9.503 3.458 1.00 82.19 100 TYR A O 1
ATOM 745 N N . SER A 1 101 ? -6.140 9.803 4.364 1.00 83.00 101 SER A N 1
ATOM 746 C CA . SER A 1 101 ? -5.585 10.513 3.214 1.00 83.00 101 SER A CA 1
ATOM 747 C C . SER A 1 101 ? -4.101 10.228 3.121 1.00 83.00 101 SER A C 1
ATOM 749 O O . SER A 1 101 ? -3.450 10.025 4.149 1.00 83.00 101 SER A O 1
ATOM 751 N N . SER A 1 102 ? -3.561 10.241 1.910 1.00 80.06 102 SER A N 1
ATOM 752 C CA . SER A 1 102 ? -2.134 10.050 1.709 1.00 80.06 102 SER A CA 1
ATOM 753 C C . SER A 1 102 ? -1.586 10.745 0.478 1.00 80.06 102 SER A C 1
ATOM 755 O O . SER A 1 102 ? -2.309 11.099 -0.457 1.00 80.06 102 SER A O 1
ATOM 757 N N . LEU A 1 103 ? -0.275 10.946 0.518 1.00 82.69 103 LEU A N 1
ATOM 758 C CA . LEU A 1 103 ? 0.564 11.352 -0.591 1.00 82.69 103 LEU A CA 1
ATOM 759 C C . LEU A 1 103 ? 1.770 10.420 -0.623 1.00 82.69 103 LEU A C 1
ATOM 761 O O . LEU A 1 103 ? 2.442 10.216 0.385 1.00 82.69 103 LEU A O 1
ATOM 765 N N . ILE A 1 104 ? 2.034 9.880 -1.800 1.00 79.56 104 ILE A N 1
ATOM 766 C CA . ILE A 1 104 ? 3.169 9.023 -2.101 1.00 79.56 104 ILE A CA 1
ATOM 767 C C . ILE A 1 104 ? 3.960 9.708 -3.209 1.00 79.56 104 ILE A C 1
ATOM 769 O O . ILE A 1 104 ? 3.390 10.103 -4.227 1.00 79.56 104 ILE A O 1
ATOM 773 N N . ALA A 1 105 ? 5.265 9.839 -3.017 1.00 84.69 105 ALA A N 1
ATOM 774 C CA . ALA A 1 105 ? 6.223 10.119 -4.074 1.00 84.69 105 ALA A CA 1
ATOM 775 C C . ALA A 1 105 ? 7.326 9.061 -4.000 1.00 84.69 105 ALA A C 1
ATOM 777 O O . ALA A 1 105 ? 7.914 8.866 -2.939 1.00 84.69 105 ALA A O 1
ATOM 778 N N . LEU A 1 106 ? 7.563 8.355 -5.098 1.00 82.69 106 LEU A N 1
ATOM 779 C CA . LEU A 1 106 ? 8.528 7.268 -5.186 1.00 82.69 106 LEU A CA 1
ATOM 780 C C . LEU A 1 106 ? 9.328 7.426 -6.475 1.00 82.69 106 LEU A C 1
ATOM 782 O O . LEU A 1 106 ? 8.738 7.459 -7.549 1.00 82.69 106 LEU A O 1
ATOM 786 N N . ASN A 1 107 ? 10.648 7.477 -6.359 1.00 86.31 107 ASN A N 1
ATOM 787 C CA . ASN A 1 107 ? 11.583 7.411 -7.469 1.00 86.31 107 ASN A CA 1
ATOM 788 C C . ASN A 1 107 ? 12.447 6.162 -7.295 1.00 86.31 107 ASN A C 1
ATOM 790 O O . ASN A 1 107 ? 13.082 5.978 -6.253 1.00 86.31 107 ASN A O 1
ATOM 794 N N . LEU A 1 108 ? 12.440 5.305 -8.309 1.00 86.25 108 LEU A N 1
ATOM 795 C CA . LEU A 1 108 ? 13.231 4.086 -8.375 1.00 86.25 108 LEU A CA 1
ATOM 796 C C . LEU A 1 108 ? 14.188 4.155 -9.558 1.00 86.25 108 LEU A C 1
ATOM 798 O O . LEU A 1 108 ? 13.796 4.604 -10.639 1.00 86.25 108 LEU A O 1
ATOM 802 N N . SER A 1 109 ? 15.378 3.594 -9.377 1.00 88.31 109 SER A N 1
ATOM 803 C CA . SER A 1 109 ? 16.286 3.255 -10.467 1.00 88.31 109 SER A CA 1
ATOM 804 C C . SER A 1 109 ? 16.650 1.780 -10.405 1.00 88.31 109 SER A C 1
ATOM 806 O O . SER A 1 109 ? 16.858 1.211 -9.333 1.00 88.31 109 SER A O 1
ATOM 808 N N . ALA A 1 110 ? 16.711 1.143 -11.567 1.00 87.06 110 ALA A N 1
ATOM 809 C CA . ALA A 1 110 ? 17.149 -0.232 -11.716 1.00 87.06 110 ALA A CA 1
ATOM 810 C C . ALA A 1 110 ? 18.254 -0.297 -12.770 1.00 87.06 110 ALA A C 1
ATOM 812 O O . ALA A 1 110 ? 18.108 0.263 -13.853 1.00 87.06 110 ALA A O 1
ATOM 813 N N . HIS A 1 111 ? 19.337 -0.994 -12.446 1.00 88.19 111 HIS A N 1
ATOM 814 C CA . HIS A 1 111 ?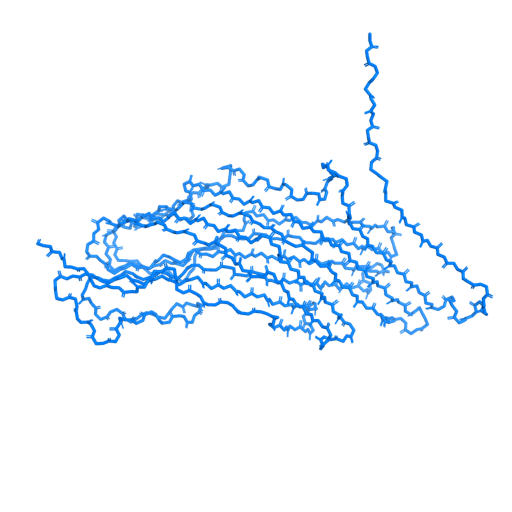 20.384 -1.386 -13.375 1.00 88.19 111 HIS A CA 1
ATOM 815 C C . HIS A 1 111 ? 20.434 -2.905 -13.431 1.00 88.19 111 HIS A C 1
ATOM 817 O O . HIS A 1 111 ? 20.581 -3.561 -12.396 1.00 88.19 111 HIS A O 1
ATOM 823 N N . VAL A 1 112 ? 20.354 -3.456 -14.634 1.00 84.19 112 VAL A N 1
ATOM 824 C CA . VAL A 1 112 ? 20.495 -4.888 -14.868 1.00 84.19 112 VAL A CA 1
ATOM 825 C C . VAL A 1 112 ? 21.648 -5.122 -15.822 1.00 84.19 112 VAL A C 1
ATOM 827 O O . VAL A 1 112 ? 21.672 -4.552 -16.909 1.00 84.19 112 VAL A O 1
ATOM 830 N N . GLY A 1 113 ? 22.597 -5.965 -15.424 1.00 80.50 113 GLY A N 1
ATOM 831 C CA . GLY A 1 113 ? 23.769 -6.319 -16.224 1.00 80.50 113 GLY A CA 1
ATOM 832 C C . GLY A 1 113 ? 23.512 -7.447 -17.228 1.00 80.50 113 GLY A C 1
ATOM 833 O O . GLY A 1 113 ? 24.160 -7.490 -18.272 1.00 80.50 113 GLY A O 1
ATOM 834 N N . ALA A 1 114 ? 22.546 -8.328 -16.952 1.00 76.50 114 ALA A N 1
ATOM 835 C CA . ALA A 1 114 ? 22.210 -9.509 -17.753 1.00 76.50 114 ALA A CA 1
ATOM 836 C C . ALA A 1 114 ? 20.720 -9.872 -17.613 1.00 76.50 114 ALA A C 1
ATOM 838 O O . ALA A 1 114 ? 20.026 -9.303 -16.782 1.00 76.50 114 ALA A O 1
ATOM 839 N N . ALA A 1 115 ? 20.211 -10.832 -18.393 1.00 71.19 115 ALA A N 1
ATOM 840 C CA . ALA A 1 115 ? 18.836 -11.310 -18.219 1.00 71.19 115 ALA A CA 1
ATOM 841 C C . ALA A 1 115 ? 18.584 -11.741 -16.762 1.00 71.19 115 ALA A C 1
ATOM 843 O O . ALA A 1 115 ? 19.349 -12.527 -16.197 1.00 71.19 115 ALA A O 1
ATOM 844 N N . TYR A 1 116 ? 17.516 -11.224 -16.160 1.00 67.19 116 TYR A N 1
ATOM 845 C CA . TYR A 1 116 ? 17.221 -11.398 -14.746 1.00 67.19 116 TYR A CA 1
ATOM 846 C C . TYR A 1 116 ? 15.713 -11.522 -14.518 1.00 67.19 116 TYR A C 1
ATOM 848 O O . TYR A 1 116 ? 14.933 -10.698 -14.983 1.00 67.19 116 TYR A O 1
ATOM 856 N N . SER A 1 117 ? 15.294 -12.529 -13.756 1.00 63.62 117 SER A N 1
ATOM 857 C CA . SER A 1 117 ? 13.909 -12.690 -13.310 1.00 63.62 117 SER A CA 1
ATOM 858 C C . SER A 1 117 ? 13.928 -13.050 -11.834 1.00 63.62 117 SER A C 1
ATOM 860 O O . SER A 1 117 ? 14.553 -14.036 -11.446 1.00 63.62 117 SER A O 1
ATOM 862 N N . THR A 1 118 ? 13.243 -12.261 -11.015 1.00 62.66 118 THR A N 1
ATOM 863 C CA . THR A 1 118 ? 12.939 -12.611 -9.624 1.00 62.66 118 THR A CA 1
ATOM 864 C C . THR A 1 118 ? 11.433 -12.651 -9.439 1.00 62.66 118 THR A C 1
ATOM 866 O O . THR A 1 118 ? 10.696 -12.034 -10.206 1.00 62.66 118 THR A O 1
ATOM 869 N N . ASP A 1 119 ? 10.978 -13.345 -8.403 1.00 58.09 119 ASP A N 1
ATOM 870 C CA . ASP A 1 119 ? 9.557 -13.389 -8.091 1.00 58.09 119 ASP A CA 1
ATOM 871 C C . ASP A 1 119 ? 9.097 -12.100 -7.385 1.00 58.09 119 ASP A C 1
ATOM 873 O O . ASP A 1 119 ? 8.074 -11.553 -7.778 1.00 58.09 119 ASP A O 1
ATOM 877 N N . VAL A 1 120 ? 9.824 -11.599 -6.368 1.00 60.22 120 VAL A N 1
ATOM 878 C CA . VAL A 1 120 ? 9.508 -10.364 -5.603 1.00 60.22 120 VAL A CA 1
ATOM 879 C C . VAL A 1 120 ? 10.745 -9.880 -4.818 1.00 60.22 120 VAL A C 1
ATOM 881 O O . VAL A 1 120 ? 11.452 -10.706 -4.239 1.00 60.22 120 VAL A O 1
ATOM 884 N N . PHE A 1 121 ? 10.983 -8.564 -4.734 1.00 61.00 121 PHE A N 1
ATOM 885 C CA . PHE A 1 121 ? 11.800 -7.950 -3.675 1.00 61.00 121 PHE A CA 1
ATOM 886 C C . PHE A 1 121 ? 10.907 -7.163 -2.710 1.00 61.00 121 PHE A C 1
ATOM 888 O O . PHE A 1 121 ? 10.328 -6.143 -3.084 1.00 61.00 121 PHE A O 1
ATOM 895 N N . ASP A 1 122 ? 10.810 -7.640 -1.470 1.00 61.41 122 ASP A N 1
ATOM 896 C CA . ASP A 1 122 ? 10.029 -7.013 -0.404 1.00 61.41 122 ASP A CA 1
ATOM 897 C C . ASP A 1 122 ? 10.912 -6.164 0.505 1.00 61.41 122 ASP A C 1
ATOM 899 O O . ASP A 1 122 ? 11.989 -6.588 0.933 1.00 61.41 122 ASP A O 1
ATOM 903 N N . PHE A 1 123 ? 10.423 -4.979 0.854 1.00 61.19 123 PHE A N 1
ATOM 904 C CA . PHE A 1 123 ? 11.038 -4.119 1.845 1.00 61.19 123 PHE A CA 1
ATOM 905 C C . PHE A 1 123 ? 9.980 -3.589 2.809 1.00 61.19 123 PHE A C 1
ATOM 907 O O . PHE A 1 123 ? 9.044 -2.894 2.430 1.00 61.19 123 PHE A O 1
ATOM 914 N N . GLU A 1 124 ? 10.122 -3.905 4.092 1.00 62.59 124 GLU A N 1
ATOM 915 C CA . GLU A 1 124 ? 9.183 -3.488 5.137 1.00 62.59 124 GLU A CA 1
ATOM 916 C C . GLU A 1 124 ? 9.828 -2.400 6.007 1.00 62.59 124 GLU A C 1
ATOM 918 O O . GLU A 1 124 ? 10.333 -2.684 7.096 1.00 62.59 124 GLU A O 1
ATOM 923 N N . PRO A 1 125 ? 9.876 -1.136 5.546 1.00 53.59 125 PRO A N 1
ATOM 924 C CA . PRO A 1 125 ? 10.617 -0.087 6.234 1.00 53.59 125 PRO A CA 1
ATOM 925 C C . PRO A 1 125 ? 10.004 0.304 7.578 1.00 53.59 125 PRO A C 1
ATOM 927 O O . PRO A 1 125 ? 10.673 0.955 8.383 1.00 53.59 125 PRO A O 1
ATOM 930 N N . PHE A 1 126 ? 8.729 -0.015 7.826 1.00 59.50 126 PHE A N 1
ATOM 931 C CA . PHE A 1 126 ? 8.045 0.525 8.987 1.00 59.50 126 PHE A CA 1
ATOM 932 C C . PHE A 1 126 ? 6.881 -0.332 9.483 1.00 59.50 126 PHE A C 1
ATOM 934 O O . PHE A 1 126 ? 5.904 -0.580 8.784 1.00 59.50 126 PHE A O 1
ATOM 941 N N . THR A 1 127 ? 6.925 -0.673 10.768 1.00 58.12 127 THR A N 1
ATOM 942 C CA . THR A 1 127 ? 5.751 -1.116 11.521 1.00 58.12 127 THR A CA 1
ATOM 943 C C . THR A 1 127 ? 5.671 -0.315 12.811 1.00 58.12 127 THR A C 1
ATOM 945 O O . THR A 1 127 ? 6.618 -0.306 13.599 1.00 58.12 127 THR A O 1
ATOM 948 N N . ALA A 1 128 ? 4.537 0.342 13.055 1.00 56.16 128 ALA A N 1
ATOM 949 C CA . ALA A 1 128 ? 4.250 0.999 14.321 1.00 56.16 128 ALA A CA 1
ATOM 950 C C . ALA A 1 128 ? 2.930 0.499 14.903 1.00 56.16 128 ALA A C 1
ATOM 952 O O . ALA A 1 128 ? 1.851 0.663 14.339 1.00 56.16 128 ALA A O 1
ATOM 953 N N . SER A 1 129 ? 3.021 -0.065 16.103 1.00 55.78 129 SER A N 1
ATOM 954 C CA . SER A 1 129 ? 1.863 -0.315 16.952 1.00 55.78 129 SER A CA 1
ATOM 955 C C . SER A 1 129 ? 1.796 0.783 18.005 1.00 55.78 129 SER A C 1
ATOM 957 O O . SER A 1 129 ? 2.792 1.076 18.673 1.00 55.78 129 SER A O 1
ATOM 959 N N . ILE A 1 130 ? 0.637 1.423 18.145 1.00 49.47 130 ILE A N 1
ATOM 960 C CA . ILE A 1 130 ? 0.424 2.466 19.144 1.00 49.47 130 ILE A CA 1
ATOM 961 C C . ILE A 1 130 ? -0.697 1.987 20.062 1.00 49.47 130 ILE A C 1
ATOM 963 O O . ILE A 1 130 ? -1.848 1.892 19.652 1.00 49.47 130 ILE A O 1
ATOM 967 N N . SER A 1 131 ? -0.406 1.736 21.339 1.00 50.97 131 SER A N 1
ATOM 968 C CA . SER A 1 131 ? -1.466 1.513 22.330 1.00 50.97 131 SER A CA 1
ATOM 969 C C . SER A 1 131 ? -2.233 2.822 22.541 1.00 50.97 131 SER A C 1
ATOM 971 O O . SER A 1 131 ? -1.719 3.768 23.142 1.00 50.97 131 SER A O 1
ATOM 973 N N . ALA A 1 132 ? -3.461 2.913 22.027 1.00 57.31 132 ALA A N 1
ATOM 974 C CA . ALA A 1 132 ? -4.288 4.105 22.194 1.00 57.31 132 ALA A CA 1
ATOM 975 C C . ALA A 1 132 ? -4.955 4.170 23.578 1.00 57.31 132 ALA A C 1
ATOM 977 O O . ALA A 1 132 ? -5.283 5.253 24.065 1.00 57.31 132 ALA A O 1
ATOM 978 N N . PHE A 1 133 ? -5.161 3.037 24.227 1.00 59.88 133 PHE A N 1
ATOM 979 C CA . PHE A 1 133 ? -5.846 2.950 25.500 1.00 59.88 133 PHE A CA 1
ATOM 980 C C . PHE A 1 133 ? -5.417 1.666 26.193 1.00 59.88 133 PHE A C 1
ATOM 982 O O . PHE A 1 133 ? -5.446 0.608 25.579 1.00 59.88 133 PHE A O 1
ATOM 989 N N . SER A 1 134 ? -4.998 1.764 27.448 1.00 65.12 134 SER A N 1
ATOM 990 C CA . SER A 1 134 ? -4.634 0.609 28.262 1.00 65.12 134 SER A CA 1
ATOM 991 C C . SER A 1 134 ? -5.239 0.791 29.644 1.00 65.12 134 SER A C 1
ATOM 993 O O . SER A 1 134 ? -4.950 1.770 30.336 1.00 65.12 134 SER A O 1
ATOM 995 N N . ILE A 1 135 ? -6.101 -0.141 30.033 1.00 65.94 135 ILE A N 1
ATOM 996 C CA . ILE A 1 135 ? -6.479 -0.409 31.412 1.00 65.94 135 ILE A CA 1
ATOM 997 C C . ILE A 1 135 ? -5.653 -1.628 31.826 1.00 65.94 135 ILE A C 1
ATOM 999 O O . ILE A 1 135 ? -5.985 -2.749 31.419 1.00 65.94 135 ILE A O 1
ATOM 1003 N N . PRO A 1 136 ? -4.593 -1.441 32.632 1.00 71.12 136 PRO A N 1
ATOM 1004 C CA . PRO A 1 136 ? -3.685 -2.517 32.996 1.00 71.12 136 PRO A CA 1
ATOM 1005 C C . PRO A 1 136 ? -4.418 -3.764 33.497 1.00 71.12 136 PRO A C 1
ATOM 1007 O O . PRO A 1 136 ? -5.209 -3.710 34.438 1.00 71.12 136 PRO A O 1
ATOM 1010 N N . GLY A 1 137 ? -4.147 -4.898 32.850 1.00 64.94 137 GLY A N 1
ATOM 1011 C CA . GLY A 1 137 ? -4.714 -6.201 33.203 1.00 64.94 137 GLY A CA 1
ATOM 1012 C C . GLY A 1 137 ? -6.156 -6.444 32.750 1.00 64.94 137 GLY A C 1
ATOM 1013 O O . GLY A 1 137 ? -6.647 -7.558 32.942 1.00 64.94 137 GLY A O 1
ATOM 1014 N N . ILE A 1 138 ? -6.820 -5.458 32.141 1.00 68.94 138 ILE A N 1
ATOM 1015 C CA . ILE A 1 138 ? -8.231 -5.547 31.747 1.00 68.94 138 ILE A CA 1
ATOM 1016 C C . ILE A 1 138 ? -8.404 -5.362 30.243 1.00 68.94 138 ILE A C 1
ATOM 1018 O O . ILE A 1 138 ? -9.049 -6.206 29.631 1.00 68.94 138 ILE A O 1
ATOM 1022 N N . LEU A 1 139 ? -7.864 -4.295 29.651 1.00 70.31 139 LEU A N 1
ATOM 1023 C CA . LEU A 1 139 ? -8.171 -3.942 28.265 1.00 70.31 139 LEU A CA 1
ATOM 1024 C C . LEU A 1 139 ? -7.090 -3.056 27.647 1.00 70.31 139 LEU A C 1
ATOM 1026 O O . LEU A 1 139 ? -6.848 -1.964 28.143 1.00 70.31 139 LEU A O 1
ATOM 1030 N N . ASP A 1 140 ? -6.543 -3.474 26.517 1.00 74.12 140 ASP A N 1
ATOM 1031 C CA . ASP A 1 140 ? -5.684 -2.687 25.646 1.00 74.12 140 ASP A CA 1
ATOM 1032 C C . ASP A 1 140 ? -6.374 -2.524 24.288 1.00 74.12 140 ASP A C 1
ATOM 1034 O O . ASP A 1 140 ? -6.735 -3.505 23.645 1.00 74.12 140 ASP A O 1
ATOM 1038 N N . VAL A 1 141 ? -6.574 -1.285 23.846 1.00 70.81 141 VAL A N 1
ATOM 1039 C CA . VAL A 1 141 ? -7.122 -0.960 22.523 1.00 70.81 141 VAL A CA 1
ATOM 1040 C C . VAL A 1 141 ? -6.175 0.008 21.840 1.00 70.81 141 VAL A C 1
ATOM 1042 O O . VAL A 1 141 ? -5.820 1.044 22.406 1.00 70.81 141 VAL A O 1
ATOM 1045 N N . GLY A 1 142 ? -5.734 -0.307 20.629 1.00 65.88 142 GLY A N 1
ATOM 1046 C CA . GLY A 1 142 ? -4.737 0.504 19.943 1.00 65.88 142 GLY A CA 1
ATOM 1047 C C . GLY A 1 142 ? -4.773 0.361 18.435 1.00 65.88 142 GLY A C 1
ATOM 1048 O O . GLY A 1 142 ? -4.976 -0.750 17.953 1.00 65.88 142 GLY A O 1
ATOM 1049 N N . PRO A 1 143 ? -4.574 1.452 17.680 1.00 67.38 143 PRO A N 1
ATOM 1050 C CA . PRO A 1 143 ? -4.332 1.338 16.261 1.00 67.38 143 PRO A CA 1
ATOM 1051 C C . PRO A 1 143 ? -2.988 0.657 15.983 1.00 67.38 143 PRO A C 1
ATOM 1053 O O . PRO A 1 143 ? -2.002 0.821 16.709 1.00 67.38 143 PRO A O 1
ATOM 1056 N N . ILE A 1 144 ? -2.965 -0.085 14.889 1.00 73.06 144 ILE A N 1
ATOM 1057 C CA . ILE A 1 144 ? -1.806 -0.734 14.300 1.00 73.06 144 ILE A CA 1
ATOM 1058 C C . ILE A 1 144 ? -1.682 -0.158 12.896 1.00 73.06 144 ILE A C 1
ATOM 1060 O O . ILE A 1 144 ? -2.663 -0.124 12.156 1.00 73.06 144 ILE A O 1
ATOM 1064 N N . VAL A 1 145 ? -0.495 0.334 12.558 1.00 71.25 145 VAL A N 1
ATOM 1065 C CA . VAL A 1 145 ? -0.187 0.783 11.204 1.00 71.25 145 VAL A CA 1
ATOM 1066 C C . VAL A 1 145 ? 1.134 0.163 10.775 1.00 71.25 145 VAL A C 1
ATOM 1068 O O . VAL A 1 145 ? 2.167 0.409 11.404 1.00 71.25 145 VAL A O 1
ATOM 1071 N N . SER A 1 146 ? 1.111 -0.630 9.709 1.00 74.62 146 SER A N 1
ATOM 1072 C CA . SER A 1 146 ? 2.326 -1.112 9.046 1.00 74.62 146 SER A CA 1
ATOM 1073 C C . SER A 1 146 ? 2.375 -0.627 7.608 1.00 74.62 146 SER A C 1
ATOM 1075 O O . SER A 1 146 ? 1.347 -0.367 6.985 1.00 74.62 146 SER A O 1
ATOM 1077 N N . PHE A 1 147 ? 3.595 -0.435 7.122 1.00 74.62 147 PHE A N 1
ATOM 1078 C CA . PHE A 1 147 ? 3.876 0.086 5.801 1.00 74.62 147 PHE A CA 1
ATOM 1079 C C . PHE A 1 147 ? 5.087 -0.641 5.202 1.00 74.62 147 PHE A C 1
ATOM 1081 O O . PHE A 1 147 ? 6.195 -0.602 5.745 1.00 74.62 147 PHE A O 1
ATOM 1088 N N . GLY A 1 148 ? 4.840 -1.280 4.066 1.00 76.19 148 GLY A N 1
ATOM 1089 C CA . GLY A 1 148 ? 5.782 -1.965 3.196 1.00 76.19 148 GLY A CA 1
ATOM 1090 C C . GLY A 1 148 ? 5.903 -1.264 1.844 1.00 76.19 148 GLY A C 1
ATOM 1091 O O . GLY A 1 148 ? 4.946 -0.659 1.359 1.00 76.19 148 GLY A O 1
ATOM 1092 N N . ILE A 1 149 ? 7.072 -1.372 1.221 1.00 76.00 149 ILE A N 1
ATOM 1093 C CA . ILE A 1 149 ? 7.312 -1.068 -0.191 1.00 76.00 149 ILE A CA 1
ATOM 1094 C C . ILE A 1 149 ? 7.878 -2.336 -0.823 1.00 76.00 149 ILE A C 1
ATOM 1096 O O . ILE A 1 149 ? 8.865 -2.877 -0.342 1.00 76.00 149 ILE A O 1
ATOM 1100 N N . GLY A 1 150 ? 7.295 -2.803 -1.915 1.00 77.62 150 GLY A N 1
ATOM 1101 C CA . GLY A 1 150 ? 7.836 -3.929 -2.667 1.00 77.62 150 GLY A CA 1
ATOM 1102 C C . GLY A 1 150 ? 8.022 -3.581 -4.131 1.00 77.62 150 GLY A C 1
ATOM 1103 O O . GLY A 1 150 ? 7.416 -2.638 -4.643 1.00 77.62 150 GLY A O 1
ATOM 1104 N N . VAL A 1 151 ? 8.876 -4.342 -4.806 1.00 77.94 151 VAL A N 1
ATOM 1105 C CA . VAL A 1 151 ? 9.092 -4.246 -6.249 1.00 77.94 151 VAL A CA 1
ATOM 1106 C C . VAL A 1 151 ? 9.110 -5.650 -6.841 1.00 77.94 151 VAL A C 1
ATOM 1108 O O . VAL A 1 151 ? 9.905 -6.498 -6.438 1.00 77.94 151 VAL A O 1
ATOM 1111 N N . GLU A 1 152 ? 8.263 -5.888 -7.839 1.00 78.75 152 GLU A N 1
ATOM 1112 C CA . GLU A 1 152 ? 8.406 -7.040 -8.736 1.00 78.75 152 GLU A CA 1
ATOM 1113 C C . GLU A 1 152 ? 9.199 -6.599 -9.972 1.00 78.75 152 GLU A C 1
ATOM 1115 O O . GLU A 1 152 ? 8.931 -5.532 -10.537 1.00 78.75 152 GLU A O 1
ATOM 1120 N N . PHE A 1 153 ? 10.195 -7.392 -10.374 1.00 76.00 153 PHE A N 1
ATOM 1121 C CA . PHE A 1 153 ? 11.148 -6.998 -11.408 1.00 76.00 153 PHE A CA 1
ATOM 1122 C C . PHE A 1 153 ? 11.556 -8.162 -12.315 1.00 76.00 153 PHE A C 1
ATOM 1124 O O . PHE A 1 153 ? 11.956 -9.224 -11.830 1.00 76.00 153 PHE A O 1
ATOM 1131 N N . ALA A 1 154 ? 11.540 -7.924 -13.627 1.00 76.56 154 ALA A N 1
ATOM 1132 C CA . ALA A 1 154 ? 12.058 -8.850 -14.629 1.00 76.56 154 ALA A CA 1
ATOM 1133 C C . ALA A 1 154 ? 12.642 -8.090 -15.829 1.00 76.56 154 ALA A C 1
ATOM 1135 O O . ALA A 1 154 ? 12.087 -7.079 -16.252 1.00 76.56 154 ALA A O 1
ATOM 1136 N N . ALA A 1 155 ? 13.741 -8.584 -16.395 1.00 77.06 155 ALA A N 1
ATOM 1137 C CA . ALA A 1 155 ? 14.391 -8.025 -17.574 1.00 77.06 155 ALA A CA 1
ATOM 1138 C C . ALA A 1 155 ? 15.004 -9.135 -18.441 1.00 77.06 155 ALA A C 1
ATOM 1140 O O . ALA A 1 155 ? 15.625 -10.065 -17.927 1.00 77.06 155 ALA A O 1
ATOM 1141 N N . GLU A 1 156 ? 14.889 -9.026 -19.764 1.00 74.94 156 GLU A N 1
ATOM 1142 C CA . GLU A 1 156 ? 15.461 -10.009 -20.705 1.00 74.94 156 GLU A CA 1
ATOM 1143 C C . GLU A 1 156 ? 16.908 -9.695 -21.126 1.00 74.94 156 GLU A C 1
ATOM 1145 O O . GLU A 1 156 ? 17.527 -10.455 -21.871 1.00 74.94 156 GLU A O 1
ATOM 1150 N N . GLY A 1 157 ? 17.480 -8.594 -20.640 1.00 73.19 157 GLY A N 1
ATOM 1151 C CA . GLY A 1 157 ? 18.825 -8.166 -21.002 1.00 73.19 157 GLY A CA 1
ATOM 1152 C C . GLY A 1 157 ? 19.311 -6.986 -20.174 1.00 73.19 157 GLY A C 1
ATOM 1153 O O . GLY A 1 157 ? 18.719 -6.636 -19.154 1.00 73.19 157 GLY A O 1
ATOM 1154 N N . THR A 1 158 ? 20.408 -6.382 -20.622 1.00 82.62 158 THR A N 1
ATOM 1155 C CA . THR A 1 158 ? 20.991 -5.214 -19.964 1.00 82.62 158 THR A CA 1
ATOM 1156 C C . THR A 1 158 ? 20.065 -4.012 -20.109 1.00 82.62 158 THR A C 1
ATOM 1158 O O . THR A 1 158 ? 19.705 -3.644 -21.228 1.00 82.62 158 THR A O 1
ATOM 1161 N N . VAL A 1 159 ? 19.688 -3.397 -18.990 1.00 83.19 159 VAL A N 1
ATOM 1162 C CA . VAL A 1 159 ? 18.788 -2.241 -18.986 1.00 83.19 159 VAL A CA 1
ATOM 1163 C C . VAL A 1 159 ? 19.060 -1.336 -17.801 1.00 83.19 159 VAL A C 1
ATOM 1165 O O . VAL A 1 159 ? 19.230 -1.802 -16.675 1.00 83.19 159 VAL A O 1
ATOM 1168 N N . ASP A 1 160 ? 19.056 -0.035 -18.064 1.00 86.75 160 ASP A N 1
ATOM 1169 C CA . ASP A 1 160 ? 18.854 0.982 -17.044 1.00 86.75 160 ASP A CA 1
ATOM 1170 C C . ASP A 1 160 ? 17.425 1.485 -17.171 1.00 86.75 160 ASP A C 1
ATOM 1172 O O . ASP A 1 160 ? 16.973 1.833 -18.266 1.00 86.75 160 ASP A O 1
ATOM 1176 N N . ALA A 1 161 ? 16.713 1.517 -16.054 1.00 85.12 161 ALA A N 1
ATOM 1177 C CA . ALA A 1 161 ? 15.360 2.030 -15.996 1.00 85.12 161 ALA A CA 1
ATOM 1178 C C . ALA A 1 161 ? 15.195 2.963 -14.807 1.00 85.12 161 ALA A C 1
ATOM 1180 O O . ALA A 1 161 ? 15.733 2.716 -13.727 1.00 85.12 161 ALA A O 1
ATOM 1181 N N . SER A 1 162 ? 14.402 4.011 -14.995 1.00 88.12 162 SER A N 1
ATOM 1182 C CA . SER A 1 162 ? 13.928 4.849 -13.901 1.00 88.12 162 SER A CA 1
ATOM 1183 C C . SER A 1 162 ? 12.412 4.948 -13.921 1.00 88.12 162 SER A C 1
ATOM 1185 O O . SER A 1 162 ? 11.782 4.953 -14.982 1.00 88.12 162 SER A O 1
ATOM 1187 N N . LEU A 1 163 ? 11.822 5.014 -12.732 1.00 87.00 163 LEU A N 1
ATOM 1188 C CA . LEU A 1 163 ? 10.389 5.157 -12.540 1.00 87.00 163 LEU A CA 1
ATOM 1189 C C . LEU A 1 163 ? 10.133 6.199 -11.461 1.00 87.00 163 LEU A C 1
ATOM 1191 O O . LEU A 1 163 ? 10.549 6.030 -10.319 1.00 87.00 163 LEU A O 1
ATOM 1195 N N . GLY A 1 164 ? 9.416 7.252 -11.831 1.00 88.31 164 GLY A N 1
ATOM 1196 C CA . GLY A 1 164 ? 8.876 8.245 -10.915 1.00 88.31 164 GLY A CA 1
ATOM 1197 C C . GLY A 1 164 ? 7.374 8.052 -10.777 1.00 88.31 164 GLY A C 1
ATOM 1198 O O . GLY A 1 164 ? 6.649 8.032 -11.771 1.00 88.31 164 GLY A O 1
ATOM 1199 N N . LEU A 1 165 ? 6.897 7.918 -9.549 1.00 86.44 165 LEU A N 1
ATOM 1200 C CA . LEU A 1 165 ? 5.495 7.755 -9.203 1.00 86.44 165 LEU A CA 1
ATOM 1201 C C . LEU A 1 165 ? 5.098 8.834 -8.206 1.00 86.44 165 LEU A C 1
ATOM 1203 O O . LEU A 1 165 ? 5.714 8.993 -7.155 1.00 86.44 165 LEU A O 1
ATOM 1207 N N . HIS A 1 166 ? 4.007 9.527 -8.501 1.00 88.69 166 HIS A N 1
ATOM 1208 C CA . HIS A 1 166 ? 3.347 10.407 -7.553 1.00 88.69 166 HIS A CA 1
ATOM 1209 C C . HIS A 1 166 ? 1.877 10.022 -7.469 1.00 88.69 166 HIS A C 1
ATOM 1211 O O . HIS A 1 166 ? 1.180 10.032 -8.480 1.00 88.69 166 HIS A O 1
ATOM 1217 N N . SER A 1 167 ? 1.400 9.667 -6.281 1.00 85.88 167 SER A N 1
ATOM 1218 C CA . SER A 1 167 ? 0.012 9.265 -6.069 1.00 85.88 167 SER A CA 1
ATOM 1219 C C . SER A 1 167 ? -0.562 9.930 -4.831 1.00 85.88 167 SER A C 1
ATOM 1221 O O . SER A 1 167 ? 0.106 10.047 -3.805 1.00 85.88 167 SER A O 1
ATOM 1223 N N . LYS A 1 168 ? -1.814 10.370 -4.919 1.00 88.25 168 LYS A N 1
ATOM 1224 C CA . LYS A 1 168 ? -2.521 11.017 -3.818 1.00 88.25 168 LYS A CA 1
ATOM 1225 C C . LYS A 1 168 ? -3.896 10.401 -3.635 1.00 88.25 168 LYS A C 1
ATOM 1227 O O . LYS A 1 168 ? -4.691 10.406 -4.568 1.00 88.25 168 LYS A O 1
ATOM 1232 N N . ILE A 1 169 ? -4.206 9.988 -2.408 1.00 87.31 169 ILE A N 1
ATOM 1233 C CA . ILE A 1 169 ? -5.562 9.624 -1.987 1.00 87.31 169 ILE A CA 1
ATOM 1234 C C . ILE A 1 169 ? -6.093 10.774 -1.124 1.00 87.31 169 ILE A C 1
ATOM 1236 O O . ILE A 1 169 ? -5.600 10.987 -0.013 1.00 87.31 169 ILE A O 1
ATOM 1240 N N . PRO A 1 170 ? -7.054 11.575 -1.616 1.00 87.44 170 PRO A N 1
ATOM 1241 C CA . PRO A 1 170 ? -7.430 12.813 -0.946 1.00 87.44 170 PRO A CA 1
ATOM 1242 C C . PRO A 1 170 ? -8.273 12.602 0.318 1.00 87.44 170 PRO A C 1
ATOM 1244 O O . PRO A 1 170 ? -8.079 13.347 1.278 1.00 87.44 170 PRO A O 1
ATOM 1247 N N . ALA A 1 171 ? -9.211 11.648 0.314 1.00 89.12 171 ALA A N 1
ATOM 1248 C CA . ALA A 1 171 ? -10.181 11.477 1.399 1.00 89.12 171 ALA A CA 1
ATOM 1249 C C . ALA A 1 171 ? -10.882 10.104 1.356 1.00 89.12 171 ALA A C 1
ATOM 1251 O O . ALA A 1 171 ? -12.092 10.028 1.146 1.00 89.12 171 ALA A O 1
ATOM 1252 N N . GLY A 1 172 ? -10.127 9.028 1.563 1.00 88.12 172 GLY A N 1
ATOM 1253 C CA . GLY A 1 172 ? -10.687 7.689 1.732 1.00 88.12 172 GLY A CA 1
ATOM 1254 C C . GLY A 1 172 ? -11.415 7.550 3.069 1.00 88.12 172 GLY A C 1
ATOM 1255 O O . GLY A 1 172 ? -10.969 8.079 4.088 1.00 88.12 172 GLY A O 1
ATOM 1256 N N . LYS A 1 173 ? -12.542 6.839 3.071 1.00 90.56 173 LYS A N 1
ATOM 1257 C CA . LYS A 1 173 ? -13.352 6.569 4.263 1.00 90.56 173 LYS A CA 1
ATOM 1258 C C . LYS A 1 173 ? -13.735 5.109 4.342 1.00 90.56 173 LYS A C 1
ATOM 1260 O O . LYS A 1 173 ? -14.151 4.522 3.342 1.00 90.56 173 LYS A O 1
ATOM 1265 N N . ILE A 1 174 ? -13.666 4.537 5.534 1.00 89.19 174 ILE A N 1
ATOM 1266 C CA . ILE A 1 174 ? -13.999 3.136 5.790 1.00 89.19 174 ILE A CA 1
ATOM 1267 C C . ILE A 1 174 ? -14.865 3.068 7.031 1.00 89.19 174 ILE A C 1
ATOM 1269 O O . ILE A 1 174 ? -14.498 3.603 8.068 1.00 89.19 174 ILE A O 1
ATOM 1273 N N . HIS A 1 175 ? -15.982 2.367 6.917 1.00 90.62 175 HIS A N 1
ATOM 1274 C CA . HIS A 1 175 ? -16.788 1.942 8.044 1.00 90.62 175 HIS A CA 1
ATOM 1275 C C . HIS A 1 175 ? -16.771 0.418 8.089 1.00 90.62 175 HIS A C 1
ATOM 1277 O O . HIS A 1 175 ? -17.233 -0.237 7.154 1.00 90.62 175 HIS A O 1
ATOM 1283 N N . LEU A 1 176 ? -16.264 -0.160 9.171 1.00 87.56 176 LEU A N 1
ATOM 1284 C CA . LEU A 1 176 ? -16.336 -1.587 9.440 1.00 87.56 176 LEU A CA 1
ATOM 1285 C C . LEU A 1 176 ? -17.369 -1.839 10.527 1.00 87.56 176 LEU A C 1
ATOM 1287 O O . LEU A 1 176 ? -17.249 -1.346 11.650 1.00 87.56 176 LEU A O 1
ATOM 1291 N N . ASN A 1 177 ? -18.350 -2.677 10.212 1.00 86.62 177 ASN A N 1
ATOM 1292 C CA . ASN A 1 177 ? -19.232 -3.258 11.206 1.00 86.62 177 ASN A CA 1
ATOM 1293 C C . ASN A 1 177 ? -18.828 -4.716 11.407 1.00 86.62 177 ASN A C 1
ATOM 1295 O O . ASN A 1 177 ? -19.134 -5.598 10.611 1.00 86.62 177 ASN A O 1
ATOM 1299 N N . LEU A 1 178 ? -18.095 -4.959 12.482 1.00 76.38 178 LEU A N 1
ATOM 1300 C CA . LEU A 1 178 ? -17.436 -6.236 12.731 1.00 76.38 178 LEU A CA 1
ATOM 1301 C C . LEU A 1 178 ? -18.405 -7.272 13.325 1.00 76.38 178 LEU A C 1
ATOM 1303 O O . LEU A 1 178 ? -18.134 -8.467 13.288 1.00 76.38 178 LEU A O 1
ATOM 1307 N N . ALA A 1 179 ? -19.566 -6.822 13.816 1.00 77.94 179 ALA A N 1
ATOM 1308 C CA . ALA A 1 179 ? -20.678 -7.688 14.208 1.00 77.94 179 ALA A CA 1
ATOM 1309 C C . ALA A 1 179 ? -21.586 -8.071 13.021 1.00 77.94 179 ALA A C 1
ATOM 1311 O O . ALA A 1 179 ? -22.295 -9.073 13.082 1.00 77.94 179 ALA A O 1
ATOM 1312 N N . ASN A 1 180 ? -21.598 -7.270 11.953 1.00 81.94 180 ASN A N 1
ATOM 1313 C CA . ASN A 1 180 ? -22.343 -7.532 10.728 1.00 81.94 180 ASN A CA 1
ATOM 1314 C C . ASN A 1 180 ? -21.601 -6.931 9.528 1.00 81.94 180 ASN A C 1
ATOM 1316 O O . ASN A 1 180 ? -21.803 -5.768 9.174 1.00 81.94 180 ASN A O 1
ATOM 1320 N N . SER A 1 181 ? -20.785 -7.753 8.878 1.00 78.19 181 SER A N 1
ATOM 1321 C CA . SER A 1 181 ? -19.913 -7.349 7.774 1.00 78.19 181 SER A CA 1
ATOM 1322 C C . SER A 1 181 ? -20.642 -6.845 6.524 1.00 78.19 181 SER A C 1
ATOM 1324 O O . SER A 1 181 ? -20.039 -6.181 5.676 1.00 78.19 181 SER A O 1
ATOM 1326 N N . ASP A 1 182 ? -21.936 -7.137 6.383 1.00 84.44 182 ASP A N 1
ATOM 1327 C CA . ASP A 1 182 ? -22.754 -6.614 5.282 1.00 84.44 182 ASP A CA 1
ATOM 1328 C C . ASP A 1 182 ? -23.071 -5.130 5.463 1.00 84.44 182 ASP A C 1
ATOM 1330 O O . ASP A 1 182 ? -23.447 -4.453 4.510 1.00 84.44 182 ASP A O 1
ATOM 1334 N N . LYS A 1 183 ? -22.874 -4.606 6.676 1.00 88.62 183 LYS A N 1
ATOM 1335 C CA . LYS A 1 183 ? -22.984 -3.180 6.985 1.00 88.62 183 LYS A CA 1
ATOM 1336 C C . LYS A 1 183 ? -21.653 -2.438 6.887 1.00 88.62 183 LYS A C 1
ATOM 1338 O O . LYS A 1 183 ? -21.639 -1.231 7.105 1.00 88.62 183 LYS A O 1
ATOM 1343 N N . SER A 1 184 ? -20.555 -3.122 6.567 1.00 89.56 184 SER A N 1
ATOM 1344 C CA . SER A 1 184 ? -19.283 -2.461 6.272 1.00 89.56 184 SER A CA 1
ATOM 1345 C C . SER A 1 184 ? -19.354 -1.758 4.915 1.00 89.56 184 SER A C 1
ATOM 1347 O O . SER A 1 184 ? -19.920 -2.292 3.962 1.00 89.56 184 SER A O 1
ATOM 1349 N N . SER A 1 185 ? -18.787 -0.560 4.821 1.00 90.56 185 SER A N 1
ATOM 1350 C CA . SER A 1 185 ? -18.834 0.272 3.617 1.00 90.56 185 SER A CA 1
ATOM 1351 C C . SER A 1 185 ? -17.576 1.118 3.469 1.00 90.56 185 SER A C 1
ATOM 1353 O O . SER A 1 185 ? -16.801 1.290 4.411 1.00 90.56 185 SER A O 1
ATOM 1355 N N . THR A 1 186 ? -17.353 1.638 2.265 1.00 92.50 186 THR A N 1
ATOM 1356 C CA . THR A 1 186 ? -16.175 2.444 1.970 1.00 92.50 186 THR A CA 1
ATOM 1357 C C . THR A 1 186 ? -16.450 3.456 0.857 1.00 92.50 186 THR A C 1
ATOM 1359 O O . THR A 1 186 ? -17.347 3.244 0.043 1.00 92.50 186 THR A O 1
ATOM 1362 N N . SER A 1 187 ? -15.752 4.596 0.852 1.00 92.38 187 SER A N 1
ATOM 1363 C CA . SER A 1 187 ? -15.960 5.676 -0.131 1.00 92.38 187 SER A CA 1
ATOM 1364 C C . SER A 1 187 ? -14.753 6.616 -0.239 1.00 92.38 187 SER A C 1
ATOM 1366 O O . SER A 1 187 ? -13.878 6.593 0.621 1.00 92.38 187 SER A O 1
ATOM 1368 N N . GLY A 1 188 ? -14.719 7.466 -1.274 1.00 88.25 188 GLY A N 1
ATOM 1369 C CA . GLY A 1 188 ? -13.695 8.514 -1.427 1.00 88.25 188 GLY A CA 1
ATOM 1370 C C . GLY A 1 188 ? -12.344 8.038 -1.978 1.00 88.25 188 GLY A C 1
ATOM 1371 O O . GLY A 1 188 ? -11.338 8.738 -1.855 1.00 88.25 188 GLY A O 1
ATOM 1372 N N . TRP A 1 189 ? -12.322 6.855 -2.594 1.00 86.19 189 TRP A N 1
ATOM 1373 C CA . TRP A 1 189 ? -11.131 6.216 -3.160 1.00 86.19 189 TRP A CA 1
ATOM 1374 C C . TRP A 1 189 ? -10.928 6.584 -4.622 1.00 86.19 189 TRP A C 1
ATOM 1376 O O . TRP A 1 189 ? -11.021 5.750 -5.509 1.00 86.19 189 TRP A O 1
ATOM 1386 N N . GLU A 1 190 ? -10.654 7.859 -4.866 1.00 84.94 190 GLU A N 1
ATOM 1387 C CA . GLU A 1 190 ? -10.278 8.352 -6.192 1.00 84.94 190 GLU A CA 1
ATOM 1388 C C . GLU A 1 190 ? -8.813 8.803 -6.142 1.00 84.94 190 GLU A C 1
ATOM 1390 O O . GLU A 1 190 ? -8.528 9.955 -5.791 1.00 84.94 190 GLU A O 1
ATOM 1395 N N . PRO A 1 191 ? -7.858 7.889 -6.391 1.00 84.81 191 PRO A N 1
ATOM 1396 C CA . PRO A 1 191 ? -6.447 8.232 -6.396 1.00 84.81 191 PRO A CA 1
ATOM 1397 C C . PRO A 1 191 ? -6.122 9.126 -7.597 1.00 84.81 191 PRO A C 1
ATOM 1399 O O . PRO A 1 191 ? -6.532 8.866 -8.727 1.00 84.81 191 PRO A O 1
ATOM 1402 N N . VAL A 1 192 ? -5.345 10.179 -7.357 1.00 88.12 192 VAL A N 1
ATOM 1403 C CA . VAL A 1 192 ? -4.762 11.012 -8.414 1.00 88.12 192 VAL A CA 1
ATOM 1404 C C . VAL A 1 192 ? -3.313 10.594 -8.575 1.00 88.12 192 VAL A C 1
ATOM 1406 O O . VAL A 1 192 ? -2.489 10.881 -7.705 1.00 88.12 192 VAL A O 1
ATOM 1409 N N . THR A 1 193 ? -3.016 9.906 -9.673 1.00 85.31 193 THR A N 1
ATOM 1410 C CA . THR A 1 193 ? -1.707 9.297 -9.913 1.00 85.31 193 THR A CA 1
ATOM 1411 C C . THR A 1 193 ? -1.081 9.838 -11.191 1.00 85.31 193 THR A C 1
ATOM 1413 O O . THR A 1 193 ? -1.717 9.887 -12.241 1.00 85.31 193 THR A O 1
ATOM 1416 N N . THR A 1 194 ? 0.186 10.229 -11.105 1.00 86.25 194 THR A N 1
ATOM 1417 C CA . THR A 1 194 ? 1.035 10.576 -12.244 1.00 86.25 194 THR A CA 1
ATOM 1418 C C . THR A 1 194 ? 2.294 9.732 -12.206 1.00 86.25 194 THR A C 1
ATOM 1420 O O . THR A 1 194 ? 2.809 9.430 -11.128 1.00 86.25 194 THR A O 1
ATOM 1423 N N . MET A 1 195 ? 2.807 9.389 -13.380 1.00 85.12 195 MET A N 1
ATOM 1424 C CA . MET A 1 195 ? 3.969 8.527 -13.516 1.00 85.12 195 MET A CA 1
ATOM 1425 C C . MET A 1 195 ? 4.871 9.017 -14.648 1.00 85.12 195 MET A C 1
ATOM 1427 O O . MET A 1 195 ? 4.385 9.497 -15.673 1.00 85.12 195 MET A O 1
ATOM 1431 N N . SER A 1 196 ? 6.177 8.870 -14.458 1.00 84.62 196 SER A N 1
ATOM 1432 C CA . SER A 1 196 ? 7.216 9.078 -15.463 1.00 84.62 196 SER A CA 1
ATOM 1433 C C . SER A 1 196 ? 8.130 7.862 -15.507 1.00 84.62 196 SER A C 1
ATOM 1435 O O . SER A 1 196 ? 8.444 7.302 -14.461 1.00 84.62 196 SER A O 1
ATOM 1437 N N . SER A 1 197 ? 8.590 7.474 -16.691 1.00 82.75 197 SER A N 1
ATOM 1438 C CA . SER A 1 197 ? 9.524 6.361 -16.856 1.00 82.75 197 SER A CA 1
ATOM 1439 C C . SER A 1 197 ? 10.546 6.662 -17.944 1.00 82.75 197 SER A C 1
ATOM 1441 O O . SER A 1 197 ? 10.173 7.242 -18.964 1.00 82.75 197 SER A O 1
ATOM 1443 N N . ASP A 1 198 ? 11.784 6.217 -17.750 1.00 81.88 198 ASP A N 1
ATOM 1444 C CA . ASP A 1 198 ? 12.873 6.292 -18.734 1.00 81.88 198 ASP A CA 1
ATOM 1445 C C . ASP A 1 198 ? 13.596 4.940 -18.811 1.00 81.88 198 ASP A C 1
ATOM 1447 O O . ASP A 1 198 ? 13.745 4.278 -17.781 1.00 81.88 198 ASP A O 1
ATOM 1451 N N . LEU A 1 199 ? 13.966 4.505 -20.019 1.00 78.81 199 LEU A N 1
ATOM 1452 C CA . LEU A 1 199 ? 14.612 3.218 -20.287 1.00 78.81 199 LEU A CA 1
ATOM 1453 C C . LEU A 1 199 ? 15.755 3.404 -21.290 1.00 78.81 199 LEU A C 1
ATOM 1455 O O . LEU A 1 199 ? 15.567 4.033 -22.331 1.00 78.81 199 LEU A O 1
ATOM 1459 N N . SER A 1 200 ? 16.915 2.802 -21.009 1.00 73.31 200 SER A N 1
ATOM 1460 C CA . SER A 1 200 ? 18.137 2.987 -21.807 1.00 73.31 200 SER A CA 1
ATOM 1461 C C . SER A 1 200 ? 18.285 2.062 -23.022 1.00 73.31 200 SER A C 1
ATOM 1463 O O . SER A 1 200 ? 19.172 2.303 -23.843 1.00 73.31 200 SER A O 1
ATOM 1465 N N . ALA A 1 201 ? 17.462 1.015 -23.161 1.00 63.47 201 ALA A N 1
ATOM 1466 C CA . ALA A 1 201 ? 17.677 -0.034 -24.163 1.00 63.47 201 ALA A CA 1
ATOM 1467 C C . ALA A 1 201 ? 16.389 -0.645 -24.749 1.00 63.47 201 ALA A C 1
ATOM 1469 O O . ALA A 1 201 ? 15.323 -0.628 -24.134 1.00 63.47 201 ALA A O 1
ATOM 1470 N N . GLU A 1 202 ? 16.528 -1.241 -25.940 1.00 67.62 202 GLU A N 1
ATOM 1471 C CA . GLU A 1 202 ? 15.510 -2.037 -26.642 1.00 67.62 202 GLU A CA 1
ATOM 1472 C C . GLU A 1 202 ? 15.387 -3.439 -26.018 1.00 67.62 202 GLU A C 1
ATOM 1474 O O . GLU A 1 202 ? 15.805 -4.441 -26.596 1.00 67.62 202 GLU A O 1
ATOM 1479 N N . VAL A 1 203 ? 14.856 -3.523 -24.800 1.00 68.25 203 VAL A N 1
ATOM 1480 C CA . VAL A 1 203 ? 14.685 -4.796 -24.082 1.00 68.25 203 VAL A CA 1
ATOM 1481 C C . VAL A 1 203 ? 13.287 -4.921 -23.484 1.00 68.25 203 VAL A C 1
ATOM 1483 O O . VAL A 1 203 ? 12.606 -3.920 -23.249 1.00 68.25 203 VAL A O 1
ATOM 1486 N N . SER A 1 204 ? 12.855 -6.154 -23.214 1.00 74.62 204 SER A N 1
ATOM 1487 C CA . SER A 1 204 ? 11.657 -6.377 -22.405 1.00 74.62 204 SER A CA 1
ATOM 1488 C C . SER A 1 204 ? 11.981 -6.178 -20.926 1.00 74.62 204 SER A C 1
ATOM 1490 O O . SER A 1 204 ? 12.939 -6.761 -20.408 1.00 74.62 204 SER A O 1
ATOM 1492 N N . LEU A 1 205 ? 11.180 -5.348 -20.259 1.00 76.88 205 LEU A N 1
ATOM 1493 C CA . LEU A 1 205 ? 11.317 -4.990 -18.852 1.00 76.88 205 LEU A CA 1
ATOM 1494 C C . LEU A 1 205 ? 9.955 -5.035 -18.164 1.00 76.88 205 LEU A C 1
ATOM 1496 O O . LEU A 1 205 ? 8.931 -4.639 -18.724 1.00 76.88 205 LEU A O 1
ATOM 1500 N N . GLN A 1 206 ? 9.974 -5.412 -16.895 1.00 77.75 206 GLN A N 1
ATOM 1501 C CA . GLN A 1 206 ? 8.912 -5.168 -15.946 1.00 77.75 206 GLN A CA 1
ATOM 1502 C C . GLN A 1 206 ? 9.486 -4.599 -14.649 1.00 77.75 206 GLN A C 1
ATOM 1504 O O . GLN A 1 206 ? 10.473 -5.097 -14.113 1.00 77.75 206 GLN A O 1
ATOM 1509 N N . LEU A 1 207 ? 8.824 -3.562 -14.143 1.00 79.75 207 LEU A N 1
ATOM 1510 C CA . LEU A 1 207 ? 9.144 -2.890 -12.891 1.00 79.75 207 LEU A CA 1
ATOM 1511 C C . LEU A 1 207 ? 7.824 -2.484 -12.235 1.00 79.75 207 LEU A C 1
ATOM 1513 O O . LEU A 1 207 ? 7.231 -1.468 -12.604 1.00 79.75 207 LEU A O 1
ATOM 1517 N N . ASN A 1 208 ? 7.359 -3.295 -11.287 1.00 83.62 208 ASN A N 1
ATOM 1518 C CA . ASN A 1 208 ? 6.069 -3.120 -10.629 1.00 83.62 208 ASN A CA 1
ATOM 1519 C C . ASN A 1 208 ? 6.265 -2.776 -9.151 1.00 83.62 208 ASN A C 1
ATOM 1521 O O . ASN A 1 208 ? 6.327 -3.685 -8.315 1.00 83.62 208 ASN A O 1
ATOM 1525 N N . PRO A 1 209 ? 6.368 -1.493 -8.785 1.00 82.19 209 PRO A N 1
ATOM 1526 C CA . PRO A 1 209 ? 6.336 -1.128 -7.384 1.00 82.19 209 PRO A CA 1
ATOM 1527 C C . PRO A 1 209 ? 4.931 -1.314 -6.805 1.00 82.19 209 PRO A C 1
ATOM 1529 O O . PRO A 1 209 ? 3.919 -1.018 -7.450 1.00 82.19 209 PRO A O 1
ATOM 1532 N N . TYR A 1 210 ? 4.873 -1.723 -5.547 1.00 82.12 210 TYR A N 1
ATOM 1533 C CA . TYR A 1 210 ? 3.669 -1.670 -4.733 1.00 82.12 210 TYR A CA 1
ATOM 1534 C C . TYR A 1 210 ? 3.973 -1.143 -3.342 1.00 82.12 210 TYR A C 1
ATOM 1536 O O . TYR A 1 210 ? 5.112 -1.163 -2.873 1.00 82.12 210 TYR A O 1
ATOM 1544 N N . LEU A 1 211 ? 2.919 -0.688 -2.679 1.00 79.69 211 LEU A N 1
ATOM 1545 C CA . LEU A 1 211 ? 2.935 -0.460 -1.245 1.00 79.69 211 LEU A CA 1
ATOM 1546 C C . LEU A 1 211 ? 2.051 -1.498 -0.580 1.00 79.69 211 LEU A C 1
ATOM 1548 O O . LEU A 1 211 ? 1.034 -1.902 -1.141 1.00 79.69 211 LEU A O 1
ATOM 1552 N N . ASP A 1 212 ? 2.433 -1.884 0.623 1.00 81.12 212 ASP A N 1
ATOM 1553 C CA . ASP A 1 212 ? 1.628 -2.724 1.495 1.00 81.12 212 ASP A CA 1
ATOM 1554 C C . ASP A 1 212 ? 1.292 -1.923 2.749 1.00 81.12 212 ASP A C 1
ATOM 1556 O O . ASP A 1 212 ? 2.165 -1.629 3.563 1.00 81.12 212 ASP A O 1
ATOM 1560 N N . LEU A 1 213 ? 0.052 -1.461 2.865 1.00 79.69 213 LEU A N 1
ATOM 1561 C CA . LEU A 1 213 ? -0.380 -0.620 3.971 1.00 79.69 213 LEU A CA 1
ATOM 1562 C C . LEU A 1 213 ? -1.460 -1.339 4.772 1.00 79.69 213 LEU A C 1
ATOM 1564 O O . LEU A 1 213 ? -2.581 -1.507 4.303 1.00 79.69 213 LEU A O 1
ATOM 1568 N N . ASN A 1 214 ? -1.157 -1.646 6.026 1.00 84.75 214 ASN A N 1
ATOM 1569 C CA . ASN A 1 214 ? -2.132 -2.157 6.977 1.00 84.75 214 ASN A CA 1
ATOM 1570 C C . ASN A 1 214 ? -2.590 -1.026 7.898 1.00 84.75 214 ASN A C 1
ATOM 1572 O O . ASN A 1 214 ? -1.767 -0.364 8.535 1.00 84.75 214 ASN A O 1
ATOM 1576 N N . LEU A 1 215 ? -3.901 -0.818 7.995 1.00 79.94 215 LEU A N 1
ATOM 1577 C CA . LEU A 1 215 ? -4.521 0.074 8.972 1.00 79.94 215 LEU A CA 1
ATOM 1578 C C . LEU A 1 215 ? -5.491 -0.741 9.821 1.00 79.94 215 LEU A C 1
ATOM 1580 O O . LEU A 1 215 ? -6.565 -1.124 9.359 1.00 79.94 215 LEU A O 1
ATOM 1584 N N . ALA A 1 216 ? -5.145 -0.985 11.077 1.00 79.44 216 ALA A N 1
ATOM 1585 C CA . ALA A 1 216 ? -5.927 -1.851 11.944 1.00 79.44 216 ALA A CA 1
ATOM 1586 C C . ALA A 1 216 ? -6.093 -1.299 13.357 1.00 79.44 216 ALA A C 1
ATOM 1588 O O . ALA A 1 216 ? -5.471 -0.318 13.756 1.00 79.44 216 ALA A O 1
ATOM 1589 N N . VAL A 1 217 ? -6.959 -1.947 14.129 1.00 76.38 217 VAL A N 1
ATOM 1590 C CA . VAL A 1 217 ? -7.110 -1.775 15.570 1.00 76.38 217 VAL A CA 1
ATOM 1591 C C . VAL A 1 217 ? -6.994 -3.135 16.235 1.00 76.38 217 VAL A C 1
ATOM 1593 O O . VAL A 1 217 ? -7.734 -4.066 15.918 1.00 76.38 217 VAL A O 1
ATOM 1596 N N . GLY A 1 218 ? -6.068 -3.225 17.183 1.00 78.81 218 GLY A N 1
ATOM 1597 C CA . GLY A 1 218 ? -5.955 -4.333 18.116 1.00 78.81 218 GLY A CA 1
ATOM 1598 C C . GLY A 1 218 ? -6.784 -4.074 19.371 1.00 78.81 218 GLY A C 1
ATOM 1599 O O . GLY A 1 218 ? -6.755 -2.974 19.926 1.00 78.81 218 GLY A O 1
ATOM 1600 N N . VAL A 1 219 ? -7.489 -5.102 19.829 1.00 75.69 219 VAL A N 1
ATOM 1601 C CA . VAL A 1 219 ? -8.206 -5.178 21.101 1.00 75.69 219 VAL A CA 1
ATOM 1602 C C . VAL A 1 219 ? -7.694 -6.407 21.844 1.00 75.69 219 VAL A C 1
ATOM 1604 O O . VAL A 1 219 ? -7.945 -7.538 21.435 1.00 75.69 219 VAL A O 1
ATOM 1607 N N . GLN A 1 220 ? -7.000 -6.192 22.956 1.00 79.00 220 GLN A N 1
ATOM 1608 C CA . GLN A 1 220 ? -6.599 -7.247 23.881 1.00 79.00 220 GLN A CA 1
ATOM 1609 C C . GLN A 1 220 ? -7.344 -7.060 25.196 1.00 79.00 220 GLN A C 1
ATOM 1611 O O . GLN A 1 220 ? -7.337 -5.970 25.750 1.00 79.00 220 GLN A O 1
ATOM 1616 N N . ALA A 1 221 ? -7.975 -8.098 25.736 1.00 74.31 221 ALA A N 1
ATOM 1617 C CA . ALA A 1 221 ? -8.674 -8.001 27.016 1.00 74.31 221 ALA A CA 1
ATOM 1618 C C . ALA A 1 221 ? -8.381 -9.187 27.938 1.00 74.31 221 ALA A C 1
ATOM 1620 O O . ALA A 1 221 ? -8.037 -10.283 27.491 1.00 74.31 221 ALA A O 1
ATOM 1621 N N . PHE A 1 222 ? -8.511 -8.947 29.245 1.00 78.12 222 PHE A N 1
ATOM 1622 C CA . PHE A 1 222 ? -8.392 -9.929 30.327 1.00 78.12 222 PHE A CA 1
ATOM 1623 C C . PHE A 1 222 ? -7.131 -10.798 30.230 1.00 78.12 222 PHE A C 1
ATOM 1625 O O . PHE A 1 222 ? -7.207 -12.022 30.142 1.00 78.12 222 PHE A O 1
ATOM 1632 N N . LYS A 1 223 ? -5.949 -10.166 30.227 1.00 75.06 223 LYS A N 1
ATOM 1633 C CA . LYS A 1 223 ? -4.655 -10.857 30.051 1.00 75.06 223 LYS A CA 1
ATOM 1634 C C . LYS A 1 223 ? -4.587 -11.692 28.756 1.00 75.06 223 LYS A C 1
ATOM 1636 O O . LYS A 1 223 ? -4.012 -12.777 28.761 1.00 75.06 223 LYS A O 1
ATOM 1641 N N . ARG A 1 224 ? -5.135 -11.156 27.655 1.00 74.50 224 ARG A N 1
ATOM 1642 C CA . ARG A 1 224 ? -5.161 -11.756 26.303 1.00 74.50 224 ARG A CA 1
ATOM 1643 C C . ARG A 1 224 ? -6.074 -12.976 26.154 1.00 74.50 224 ARG A C 1
ATOM 1645 O O . ARG A 1 224 ? -5.919 -13.740 25.209 1.00 74.50 224 ARG A O 1
ATOM 1652 N N . ALA A 1 225 ? -7.050 -13.154 27.047 1.00 73.81 225 ALA A N 1
ATOM 1653 C CA . ALA A 1 225 ? -8.139 -14.105 26.800 1.00 73.81 225 ALA A CA 1
ATOM 1654 C C . ALA A 1 225 ? -8.952 -13.714 25.552 1.00 73.81 225 ALA A C 1
ATOM 1656 O O . ALA A 1 225 ? -9.515 -14.571 24.877 1.00 73.81 225 ALA A O 1
ATOM 1657 N N . ILE A 1 226 ? -8.981 -12.415 25.247 1.00 74.38 226 ILE A N 1
ATOM 1658 C CA . ILE A 1 226 ? -9.439 -11.869 23.973 1.00 74.38 226 ILE A CA 1
ATOM 1659 C C . ILE A 1 226 ? -8.235 -11.182 23.340 1.00 74.38 226 ILE A C 1
ATOM 1661 O O . ILE A 1 226 ? -7.620 -10.331 23.982 1.00 74.38 226 ILE A O 1
ATOM 1665 N N . ASP A 1 227 ? -7.907 -11.564 22.112 1.00 80.94 227 ASP A N 1
ATOM 1666 C CA . ASP A 1 227 ? -6.912 -10.909 21.263 1.00 80.94 227 ASP A CA 1
ATOM 1667 C C . ASP A 1 227 ? -7.509 -10.846 19.856 1.00 80.94 227 ASP A C 1
ATOM 1669 O O . ASP A 1 227 ? -7.640 -11.861 19.169 1.00 80.94 227 ASP A O 1
ATOM 1673 N N . LEU A 1 228 ? -8.006 -9.671 19.486 1.00 80.12 228 LEU A N 1
ATOM 1674 C CA . LEU A 1 228 ? -8.703 -9.448 18.231 1.00 80.12 228 LEU A CA 1
ATOM 1675 C C . LEU A 1 228 ? -8.073 -8.262 17.526 1.00 80.12 228 LEU A C 1
ATOM 1677 O O . LEU A 1 228 ? -7.942 -7.185 18.094 1.00 80.12 228 LEU A O 1
ATOM 1681 N N . THR A 1 229 ? -7.705 -8.454 16.269 1.00 84.25 229 THR A N 1
ATOM 1682 C CA . THR A 1 229 ? -7.273 -7.367 15.394 1.00 84.25 229 THR A CA 1
ATOM 1683 C C . THR A 1 229 ? -8.264 -7.255 14.262 1.00 84.25 229 THR A C 1
ATOM 1685 O O . THR A 1 229 ? -8.621 -8.263 13.668 1.00 84.25 229 THR A O 1
ATOM 1688 N N . ALA A 1 230 ? -8.729 -6.053 13.972 1.00 83.50 230 ALA A N 1
ATOM 1689 C CA . ALA A 1 230 ? -9.590 -5.804 12.831 1.00 83.50 230 ALA A CA 1
ATOM 1690 C C . ALA A 1 230 ? -9.113 -4.558 12.111 1.00 83.50 230 ALA A C 1
ATOM 1692 O O . ALA A 1 230 ? -8.712 -3.587 12.751 1.00 83.50 230 ALA A O 1
ATOM 1693 N N . GLY A 1 231 ? -9.153 -4.583 10.791 1.00 86.62 231 GLY A N 1
ATOM 1694 C CA . GLY A 1 231 ? -8.562 -3.517 10.011 1.00 86.62 231 GLY A CA 1
ATOM 1695 C C . GLY A 1 231 ? -8.815 -3.669 8.535 1.00 86.62 231 GLY A C 1
ATOM 1696 O O . GLY A 1 231 ? -9.715 -4.396 8.108 1.00 86.62 231 GLY A O 1
ATOM 1697 N N . VAL A 1 232 ? -8.004 -2.946 7.783 1.00 88.44 232 VAL A N 1
ATOM 1698 C CA . VAL A 1 232 ? -7.960 -2.988 6.337 1.00 88.44 232 VAL A CA 1
ATOM 1699 C C . VAL A 1 232 ? -6.525 -3.097 5.850 1.00 88.44 232 VAL A C 1
ATOM 1701 O O . VAL A 1 232 ? -5.626 -2.455 6.394 1.00 88.44 232 VAL A O 1
ATOM 1704 N N . ASP A 1 233 ? -6.351 -3.872 4.794 1.00 90.31 233 ASP A N 1
ATOM 1705 C CA . ASP A 1 233 ? -5.152 -3.898 3.974 1.00 90.31 233 ASP A CA 1
ATOM 1706 C C . ASP A 1 233 ? -5.412 -3.074 2.717 1.00 90.31 233 ASP A C 1
ATOM 1708 O O . ASP A 1 233 ? -6.462 -3.196 2.078 1.00 90.31 233 ASP A O 1
ATOM 1712 N N . LEU A 1 234 ? -4.466 -2.200 2.393 1.00 86.50 234 LEU A N 1
ATOM 1713 C CA . LEU A 1 234 ? -4.464 -1.351 1.216 1.00 86.50 234 LEU A CA 1
ATOM 1714 C C . LEU A 1 234 ? -3.219 -1.687 0.405 1.00 86.50 234 LEU A C 1
ATOM 1716 O O . LEU A 1 234 ? -2.100 -1.474 0.875 1.00 86.50 234 LEU A O 1
ATOM 1720 N N . LYS A 1 235 ? -3.412 -2.149 -0.831 1.00 85.56 235 LYS A N 1
ATOM 1721 C CA . LYS A 1 235 ? -2.302 -2.534 -1.710 1.00 85.56 235 LYS A CA 1
ATOM 1722 C C . LYS A 1 235 ? -2.327 -1.762 -3.030 1.00 85.56 235 LYS A C 1
ATOM 1724 O O . LYS A 1 235 ? -2.771 -2.297 -4.044 1.00 85.56 235 LYS A O 1
ATOM 1729 N N . PRO A 1 236 ? -1.904 -0.484 -3.050 1.00 82.62 236 PRO A N 1
ATOM 1730 C CA . PRO A 1 236 ? -1.695 0.217 -4.306 1.00 82.62 236 PRO A CA 1
ATOM 1731 C C . PRO A 1 236 ? -0.480 -0.374 -5.031 1.00 82.62 236 PRO A C 1
ATOM 1733 O O . PRO A 1 236 ? 0.604 -0.491 -4.458 1.00 82.62 236 PRO A O 1
ATOM 1736 N N . GLN A 1 237 ? -0.652 -0.704 -6.304 1.00 84.50 237 GLN A N 1
ATOM 1737 C CA . GLN A 1 237 ? 0.372 -1.275 -7.169 1.00 84.50 237 GLN A CA 1
ATOM 1738 C C . GLN A 1 237 ? 0.377 -0.548 -8.512 1.00 84.50 237 GLN A C 1
ATOM 1740 O O . GLN A 1 237 ? -0.673 -0.275 -9.093 1.00 84.50 237 GLN A O 1
ATOM 1745 N N . VAL A 1 238 ? 1.569 -0.262 -9.029 1.00 85.06 238 VAL A N 1
ATOM 1746 C CA . VAL A 1 238 ? 1.748 0.127 -10.429 1.00 85.06 238 VAL A CA 1
ATOM 1747 C C . VAL A 1 238 ? 2.311 -1.063 -11.170 1.00 85.06 238 VAL A C 1
ATOM 1749 O O . VAL A 1 238 ? 3.271 -1.683 -10.724 1.00 85.06 238 VAL A O 1
ATOM 1752 N N . VAL A 1 239 ? 1.703 -1.379 -12.301 1.00 83.19 239 VAL A N 1
ATOM 1753 C CA . VAL A 1 239 ? 2.032 -2.562 -13.079 1.00 83.19 239 VAL A CA 1
ATOM 1754 C C . VAL A 1 239 ? 2.459 -2.077 -14.439 1.00 83.19 239 VAL A C 1
ATOM 1756 O O . VAL A 1 239 ? 1.649 -1.518 -15.176 1.00 83.19 239 VAL A O 1
ATOM 1759 N N . ASN A 1 240 ? 3.736 -2.258 -14.737 1.00 79.19 240 ASN A N 1
ATOM 1760 C CA . ASN A 1 240 ? 4.363 -1.769 -15.944 1.00 79.19 240 ASN A CA 1
ATOM 1761 C C . ASN A 1 240 ? 4.880 -2.939 -16.779 1.00 79.19 240 ASN A C 1
ATOM 1763 O O . ASN A 1 240 ? 5.406 -3.913 -16.242 1.00 79.19 240 ASN A O 1
ATOM 1767 N N . ALA A 1 241 ? 4.772 -2.825 -18.096 1.00 75.88 241 ALA A N 1
ATOM 1768 C CA . ALA A 1 241 ? 5.467 -3.707 -19.023 1.00 75.88 241 ALA A CA 1
ATOM 1769 C C . ALA A 1 241 ? 5.992 -2.898 -20.199 1.00 75.88 241 ALA A C 1
ATOM 1771 O O . ALA A 1 241 ? 5.239 -2.143 -20.819 1.00 75.88 241 ALA A O 1
ATOM 1772 N N . TRP A 1 242 ? 7.268 -3.096 -20.506 1.00 77.38 242 TRP A N 1
ATOM 1773 C CA . TRP A 1 242 ? 7.936 -2.605 -21.702 1.00 77.38 242 TRP A CA 1
ATOM 1774 C C . TRP A 1 242 ? 8.396 -3.806 -22.517 1.00 77.38 242 TRP A C 1
ATOM 1776 O O . TRP A 1 242 ? 8.884 -4.782 -21.949 1.00 77.38 242 TRP A O 1
ATOM 1786 N N . SER A 1 243 ? 8.257 -3.751 -23.838 1.00 74.75 243 SER A N 1
ATOM 1787 C CA . SER A 1 243 ? 8.776 -4.803 -24.713 1.00 74.75 243 SER A CA 1
ATOM 1788 C C . SER A 1 243 ? 9.135 -4.255 -26.087 1.00 74.75 243 SER A C 1
ATOM 1790 O O . SER A 1 243 ? 8.316 -3.584 -26.717 1.00 74.75 243 SER A O 1
ATOM 1792 N N . ALA A 1 244 ? 10.354 -4.557 -26.540 1.00 69.75 244 ALA A N 1
ATOM 1793 C CA . ALA A 1 244 ? 10.852 -4.293 -27.887 1.00 69.75 244 ALA A CA 1
ATOM 1794 C C . ALA A 1 244 ? 10.560 -5.513 -28.783 1.00 69.75 244 ALA A C 1
ATOM 1796 O O . ALA A 1 244 ? 11.263 -6.513 -28.708 1.00 69.75 244 ALA A O 1
ATOM 1797 N N . ASP A 1 245 ? 9.467 -5.445 -29.554 1.00 61.47 245 ASP A N 1
ATOM 1798 C CA . ASP A 1 245 ? 8.960 -6.415 -30.553 1.00 61.47 245 ASP A CA 1
ATOM 1799 C C . ASP A 1 245 ? 9.116 -7.933 -30.276 1.00 61.47 245 ASP A C 1
ATOM 1801 O O . ASP A 1 245 ? 9.082 -8.751 -31.197 1.00 61.47 245 ASP A O 1
ATOM 1805 N N . ALA A 1 246 ? 9.231 -8.348 -29.015 1.00 53.75 246 ALA A N 1
ATOM 1806 C CA . ALA A 1 246 ? 9.184 -9.746 -28.611 1.00 53.75 246 ALA A CA 1
ATOM 1807 C C . ALA A 1 246 ? 7.749 -10.118 -28.211 1.00 53.75 246 ALA A C 1
ATOM 1809 O O . ALA A 1 246 ? 7.012 -9.314 -27.635 1.00 53.75 246 ALA A O 1
ATOM 1810 N N . ASN A 1 247 ? 7.332 -11.355 -28.499 1.00 53.81 247 ASN A N 1
ATOM 1811 C CA . ASN A 1 247 ? 6.134 -11.945 -27.896 1.00 53.81 247 ASN A CA 1
ATOM 1812 C C . ASN A 1 247 ? 6.414 -12.201 -26.405 1.00 53.81 247 ASN A C 1
ATOM 1814 O O . ASN A 1 247 ? 6.647 -13.336 -25.999 1.00 53.81 247 ASN A O 1
ATOM 1818 N N . PHE A 1 248 ? 6.458 -11.134 -25.610 1.00 52.81 248 PHE A N 1
ATOM 1819 C CA . PHE A 1 248 ? 6.612 -11.212 -24.168 1.00 52.81 248 PHE A CA 1
ATOM 1820 C C . PHE A 1 248 ? 5.226 -11.364 -23.541 1.00 52.81 248 PHE A C 1
ATOM 1822 O O . PHE A 1 248 ? 4.490 -10.394 -23.369 1.00 52.81 248 PHE A O 1
ATOM 1829 N N . GLU A 1 249 ? 4.849 -12.607 -23.250 1.00 54.38 249 GLU A N 1
ATOM 1830 C CA . GLU A 1 249 ? 3.724 -12.915 -22.372 1.00 54.38 249 GLU A CA 1
ATOM 1831 C C . GLU A 1 249 ? 4.285 -13.200 -20.982 1.00 54.38 249 GLU A C 1
ATOM 1833 O O . GLU A 1 249 ? 4.914 -14.232 -20.752 1.00 54.38 249 GLU A O 1
ATOM 1838 N N . TYR A 1 250 ? 4.056 -12.283 -20.047 1.00 55.03 250 TYR A N 1
ATOM 1839 C CA . TYR A 1 250 ? 4.399 -12.502 -18.650 1.00 55.03 250 TYR A CA 1
ATOM 1840 C C . TYR A 1 250 ? 3.192 -12.243 -17.762 1.00 55.03 250 TYR A C 1
ATOM 1842 O O . TYR A 1 250 ? 2.490 -11.242 -17.907 1.00 55.03 250 TYR A O 1
ATOM 1850 N N . THR A 1 251 ? 2.961 -13.183 -16.849 1.00 58.88 251 THR A N 1
ATOM 1851 C CA . THR A 1 251 ? 1.949 -13.084 -15.801 1.00 58.88 251 THR A CA 1
ATOM 1852 C C . THR A 1 251 ? 2.674 -12.785 -14.503 1.00 58.88 251 THR A C 1
ATOM 1854 O O . THR A 1 251 ? 3.412 -13.636 -14.007 1.00 58.88 251 THR A O 1
ATOM 1857 N N . SER A 1 252 ? 2.475 -11.586 -13.957 1.00 54.41 252 SER A N 1
ATOM 1858 C CA . SER A 1 252 ? 3.018 -11.245 -12.643 1.00 54.41 252 SER A CA 1
ATOM 1859 C C . SER A 1 252 ? 2.442 -12.144 -11.553 1.00 54.41 252 SER A C 1
ATOM 1861 O O . SER A 1 252 ? 1.373 -12.744 -11.701 1.00 54.41 252 SER A O 1
ATOM 1863 N N . LYS A 1 253 ? 3.112 -12.190 -10.400 1.00 51.88 253 LYS A N 1
ATOM 1864 C CA . LYS A 1 253 ? 2.585 -12.857 -9.204 1.00 51.88 253 LYS A CA 1
ATOM 1865 C 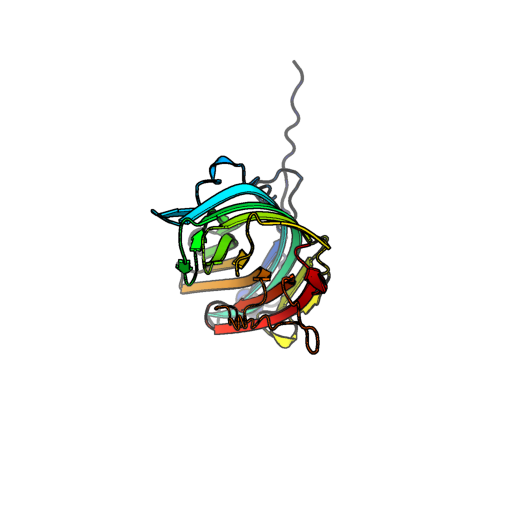C . LYS A 1 253 ? 1.287 -12.204 -8.707 1.00 51.88 253 LYS A C 1
ATOM 1867 O O . LYS A 1 253 ? 0.443 -12.892 -8.138 1.00 51.88 253 LYS A O 1
ATOM 1872 N N . SER A 1 254 ? 1.082 -10.914 -8.997 1.00 50.62 254 SER A N 1
ATOM 1873 C CA . SER A 1 254 ? -0.210 -10.226 -8.841 1.00 50.62 254 SER A CA 1
ATOM 1874 C C . SER A 1 254 ? -1.285 -10.646 -9.863 1.00 50.62 254 SER A C 1
ATOM 1876 O O . SER A 1 254 ? -2.379 -10.086 -9.875 1.00 50.62 254 SER A O 1
ATOM 1878 N N . GLY A 1 255 ? -1.010 -11.651 -10.703 1.00 54.31 255 GLY A N 1
ATOM 1879 C CA . GLY A 1 255 ? -1.957 -12.247 -11.646 1.00 54.31 255 GLY A CA 1
ATOM 1880 C C . GLY A 1 255 ? -2.175 -11.424 -12.912 1.00 54.31 255 GLY A C 1
ATOM 1881 O O . GLY A 1 255 ? -3.166 -11.628 -13.613 1.00 54.31 255 GLY A O 1
ATOM 1882 N N . ILE A 1 256 ? -1.290 -10.470 -13.207 1.00 53.09 256 ILE A N 1
ATOM 1883 C CA . ILE A 1 256 ? -1.487 -9.524 -14.301 1.00 53.09 256 ILE A CA 1
ATOM 1884 C C . ILE A 1 256 ? -0.689 -9.991 -15.498 1.00 53.09 256 ILE A C 1
ATOM 1886 O O . ILE A 1 256 ? 0.538 -9.919 -15.518 1.00 53.09 256 ILE A O 1
ATOM 1890 N N . ALA A 1 257 ? -1.421 -10.446 -16.506 1.00 56.62 257 ALA A N 1
ATOM 1891 C CA . ALA A 1 257 ? -0.907 -10.615 -17.847 1.00 56.62 257 ALA A CA 1
ATOM 1892 C C . ALA A 1 257 ? -1.014 -9.269 -18.569 1.00 56.62 257 ALA A C 1
ATOM 1894 O O . ALA A 1 257 ? -2.114 -8.809 -18.883 1.00 56.62 257 ALA A O 1
ATOM 1895 N N . LEU A 1 258 ? 0.120 -8.611 -18.804 1.00 58.03 258 LEU A N 1
ATOM 1896 C CA . LEU A 1 258 ? 0.159 -7.479 -19.723 1.00 58.03 258 LEU A CA 1
ATOM 1897 C C . LEU A 1 258 ? 0.453 -8.032 -21.112 1.00 58.03 258 LEU A C 1
ATOM 1899 O O . LEU A 1 258 ? 1.581 -8.395 -21.427 1.00 58.03 258 LEU A O 1
ATOM 1903 N N . ALA A 1 259 ? -0.598 -8.139 -21.918 1.00 57.38 259 ALA A N 1
ATOM 1904 C CA . ALA A 1 259 ? -0.485 -8.517 -23.313 1.00 57.38 259 ALA A CA 1
ATOM 1905 C C . ALA A 1 259 ? -0.255 -7.275 -24.180 1.00 57.38 259 ALA A C 1
ATOM 1907 O O . ALA A 1 259 ? -0.740 -6.178 -23.881 1.00 57.38 259 ALA A O 1
ATOM 1908 N N . ARG A 1 260 ? 0.441 -7.482 -25.298 1.00 62.16 260 ARG A N 1
ATOM 1909 C CA . ARG A 1 260 ? 0.506 -6.526 -26.405 1.00 62.16 260 ARG A CA 1
ATOM 1910 C C . ARG A 1 260 ? -0.907 -6.015 -26.743 1.00 62.16 260 ARG A C 1
ATOM 1912 O O . ARG A 1 260 ? -1.840 -6.821 -26.755 1.00 62.16 260 ARG A O 1
ATOM 1919 N N . PRO A 1 261 ? -1.086 -4.726 -27.084 1.00 63.19 261 PRO A N 1
ATOM 1920 C CA . PRO A 1 261 ? -2.370 -4.223 -27.564 1.00 63.19 261 PRO A CA 1
ATOM 1921 C C . PRO A 1 261 ? -2.897 -5.063 -28.725 1.00 63.19 261 PRO A C 1
ATOM 1923 O O . PRO A 1 261 ? -2.180 -5.296 -29.704 1.00 63.19 261 PRO A O 1
ATOM 1926 N N . GLU A 1 262 ? -4.153 -5.501 -28.632 1.00 62.03 262 GLU A N 1
ATOM 1927 C CA . GLU A 1 262 ? -4.775 -6.283 -29.697 1.00 62.03 262 GLU A CA 1
ATOM 1928 C C . GLU A 1 262 ? -4.711 -5.529 -31.034 1.00 6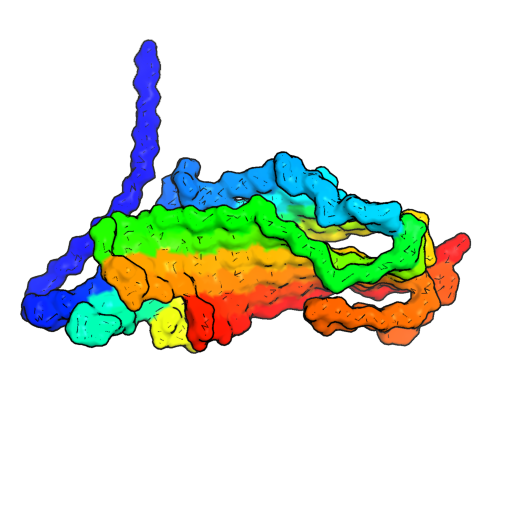2.03 262 GLU A C 1
ATOM 1930 O O . GLU A 1 262 ? -5.084 -4.359 -31.139 1.00 62.03 262 GLU A O 1
ATOM 1935 N N . GLY A 1 263 ? -4.226 -6.214 -32.072 1.00 59.72 263 GLY A N 1
ATOM 1936 C CA . GLY A 1 263 ? -4.180 -5.685 -33.436 1.00 59.72 263 GLY A CA 1
ATOM 1937 C C . GLY A 1 263 ? -3.039 -4.711 -33.744 1.00 59.72 263 GLY A C 1
ATOM 1938 O O . GLY A 1 263 ? -3.029 -4.160 -34.844 1.00 59.72 263 GLY A O 1
ATOM 1939 N N . VAL A 1 264 ? -2.072 -4.502 -32.839 1.00 64.31 264 VAL A N 1
ATOM 1940 C CA . VAL A 1 264 ? -0.938 -3.594 -33.084 1.00 64.31 264 VAL A CA 1
ATOM 1941 C C . VAL A 1 264 ? 0.386 -4.355 -33.099 1.00 64.31 264 VAL A C 1
ATOM 1943 O O . VAL A 1 264 ? 0.879 -4.767 -32.056 1.00 64.31 264 VAL A O 1
ATOM 1946 N N . THR A 1 265 ? 0.998 -4.514 -34.275 1.00 64.00 265 THR A N 1
ATOM 1947 C CA . THR A 1 265 ? 2.418 -4.886 -34.388 1.00 64.00 265 THR A CA 1
ATOM 1948 C C . THR A 1 265 ? 3.291 -3.636 -34.252 1.00 64.00 265 THR A C 1
ATOM 1950 O O . THR A 1 265 ? 2.940 -2.600 -34.814 1.00 64.00 265 THR A O 1
ATOM 1953 N N . CYS A 1 266 ? 4.442 -3.740 -33.585 1.00 68.69 266 CYS A N 1
ATOM 1954 C CA . CYS A 1 266 ? 5.470 -2.704 -33.456 1.00 68.69 266 CYS A CA 1
ATOM 1955 C C . CYS A 1 266 ? 6.745 -3.163 -34.202 1.00 68.69 266 CYS A C 1
ATOM 1957 O O . CYS A 1 266 ? 7.736 -3.467 -33.542 1.00 68.69 266 CYS A O 1
ATOM 1959 N N . PRO A 1 267 ? 6.738 -3.295 -35.547 1.00 64.94 267 PRO A N 1
ATOM 1960 C CA . PRO A 1 267 ? 7.924 -3.742 -36.272 1.00 64.94 267 PRO A CA 1
ATOM 1961 C C . PRO A 1 267 ? 9.082 -2.776 -36.023 1.00 64.94 267 PRO A C 1
ATOM 1963 O O . PRO A 1 267 ? 8.927 -1.581 -36.278 1.00 64.94 267 PRO A O 1
ATOM 1966 N N . ASN A 1 268 ? 10.224 -3.291 -35.561 1.00 65.25 268 ASN A N 1
ATOM 1967 C CA . ASN A 1 268 ? 11.376 -2.475 -35.147 1.00 65.25 268 ASN A CA 1
ATOM 1968 C C . ASN A 1 268 ? 10.975 -1.399 -34.123 1.00 65.25 268 ASN A C 1
ATOM 1970 O O . ASN A 1 268 ? 11.302 -0.220 -34.270 1.00 65.25 268 ASN A O 1
ATOM 1974 N N . GLY A 1 269 ? 10.185 -1.788 -33.127 1.00 66.62 269 GLY A N 1
ATOM 1975 C CA . GLY A 1 269 ? 9.605 -0.863 -32.173 1.00 66.62 269 GLY A CA 1
ATOM 1976 C C . GLY A 1 269 ? 9.338 -1.482 -30.810 1.00 66.62 269 GLY A C 1
ATOM 1977 O O . GLY A 1 269 ? 9.488 -2.685 -30.607 1.00 66.62 269 GLY A O 1
ATOM 1978 N N . ALA A 1 270 ? 8.896 -0.652 -29.873 1.00 74.44 270 ALA A N 1
ATOM 1979 C CA . ALA A 1 270 ? 8.475 -1.079 -28.547 1.00 74.44 270 ALA A CA 1
ATOM 1980 C C . ALA A 1 270 ? 7.028 -0.702 -28.257 1.00 74.44 270 ALA A C 1
ATOM 1982 O O . ALA A 1 270 ? 6.488 0.246 -28.827 1.00 74.44 270 ALA A O 1
ATOM 1983 N N . TRP A 1 271 ? 6.420 -1.429 -27.325 1.00 76.31 271 TRP A N 1
ATOM 1984 C CA . TRP A 1 271 ? 5.197 -1.005 -26.658 1.00 76.31 271 TRP A CA 1
ATOM 1985 C C . TRP A 1 271 ? 5.422 -0.886 -25.155 1.00 76.31 271 TRP A C 1
ATOM 1987 O O . TRP A 1 271 ? 6.270 -1.558 -24.567 1.00 76.31 271 TRP A O 1
ATOM 1997 N N . PHE A 1 272 ? 4.625 -0.017 -24.544 1.00 78.12 272 PHE A N 1
ATOM 1998 C CA . PHE A 1 272 ? 4.556 0.171 -23.101 1.00 78.12 272 PHE A CA 1
ATOM 1999 C C . PHE A 1 272 ? 3.108 0.090 -22.652 1.00 78.12 272 PHE A C 1
ATOM 2001 O O . PHE A 1 272 ? 2.224 0.610 -23.334 1.00 78.12 272 PHE A O 1
ATOM 2008 N N . ALA A 1 273 ? 2.849 -0.528 -21.510 1.00 78.69 273 ALA A N 1
ATOM 2009 C CA . ALA A 1 273 ? 1.577 -0.424 -20.814 1.00 78.69 273 ALA A CA 1
ATOM 2010 C C . ALA A 1 273 ? 1.827 -0.157 -19.334 1.00 78.69 273 ALA A C 1
ATOM 2012 O O . ALA A 1 273 ? 2.774 -0.688 -18.752 1.00 78.69 273 ALA A O 1
ATOM 2013 N N . SER A 1 274 ? 0.951 0.647 -18.736 1.00 80.62 274 SER A N 1
ATOM 2014 C CA . SER A 1 274 ? 0.976 0.893 -17.304 1.00 80.62 274 SER A CA 1
ATOM 2015 C C . SER A 1 274 ? -0.424 1.011 -16.741 1.00 80.62 274 SER A C 1
ATOM 2017 O O . SER A 1 274 ? -1.254 1.763 -17.265 1.00 80.62 274 SER A O 1
ATOM 2019 N N . THR A 1 275 ? -0.654 0.302 -15.647 1.00 83.81 275 THR A N 1
ATOM 2020 C CA . THR A 1 275 ? -1.929 0.254 -14.942 1.00 83.81 275 THR A CA 1
ATOM 2021 C C . THR A 1 275 ? -1.698 0.482 -13.458 1.00 83.81 275 THR A C 1
ATOM 2023 O O . THR A 1 275 ? -0.790 -0.099 -12.865 1.00 83.81 275 THR A O 1
ATOM 2026 N N . PHE A 1 276 ? -2.538 1.316 -12.852 1.00 84.88 276 PHE A N 1
ATOM 2027 C CA . PHE A 1 276 ? -2.616 1.464 -11.408 1.00 84.88 276 PHE A CA 1
ATOM 2028 C C . PHE A 1 276 ? -3.722 0.565 -10.872 1.00 84.88 276 PHE A C 1
ATOM 2030 O O . PHE A 1 276 ? -4.871 0.671 -11.306 1.00 84.88 276 PHE A O 1
ATOM 2037 N N . LYS A 1 277 ? -3.366 -0.293 -9.920 1.00 86.38 277 LYS A N 1
ATOM 2038 C CA . LYS A 1 277 ? -4.293 -1.143 -9.182 1.00 86.38 277 LYS A CA 1
ATOM 2039 C C . LYS A 1 277 ? -4.312 -0.764 -7.721 1.00 86.38 277 LYS A C 1
ATOM 2041 O O . LYS A 1 277 ? -3.291 -0.356 -7.171 1.00 86.38 277 LYS A O 1
ATOM 2046 N N . PHE A 1 278 ? -5.468 -0.881 -7.097 1.00 84.81 278 PHE A N 1
ATOM 2047 C CA . PHE A 1 278 ? -5.627 -0.562 -5.694 1.00 84.81 278 PHE A CA 1
ATOM 2048 C C . PHE A 1 278 ? -6.815 -1.309 -5.109 1.00 84.81 278 PHE A C 1
ATOM 2050 O O . PHE A 1 278 ? -7.958 -1.064 -5.494 1.00 84.81 278 PHE A O 1
ATOM 2057 N N . ASP A 1 279 ? -6.522 -2.158 -4.131 1.00 87.69 279 ASP A N 1
ATOM 2058 C CA . ASP A 1 279 ? -7.523 -2.955 -3.437 1.00 87.69 279 ASP A CA 1
ATOM 2059 C C . ASP A 1 279 ? -7.595 -2.553 -1.966 1.00 87.69 279 ASP A C 1
ATOM 2061 O O . ASP A 1 279 ? -6.579 -2.220 -1.344 1.00 87.69 279 ASP A O 1
ATOM 2065 N N . ILE A 1 280 ? -8.807 -2.610 -1.412 1.00 89.75 280 ILE A N 1
ATOM 2066 C CA . ILE A 1 280 ? -9.066 -2.452 0.019 1.00 89.75 280 ILE A CA 1
ATOM 2067 C C . ILE A 1 280 ? -9.717 -3.720 0.528 1.00 89.75 280 ILE A C 1
ATOM 2069 O O . ILE A 1 280 ? -10.875 -4.014 0.212 1.00 89.75 280 ILE A O 1
ATOM 2073 N N . VAL A 1 281 ? -8.997 -4.440 1.374 1.00 91.50 281 VAL A N 1
ATOM 2074 C CA . VAL A 1 281 ? -9.458 -5.693 1.960 1.00 91.50 281 VAL A CA 1
ATOM 2075 C C . VAL A 1 281 ? -9.667 -5.485 3.447 1.00 91.50 281 VAL A C 1
ATOM 2077 O O . VAL A 1 281 ? -8.721 -5.253 4.185 1.00 91.50 281 VAL A O 1
ATOM 2080 N N . ALA A 1 282 ? -10.911 -5.561 3.912 1.00 89.81 282 ALA A N 1
ATOM 2081 C CA . ALA A 1 282 ? -11.205 -5.543 5.338 1.00 89.81 282 ALA A CA 1
ATOM 2082 C C . ALA A 1 282 ? -11.077 -6.932 5.943 1.00 89.81 282 ALA A C 1
ATOM 2084 O O . ALA A 1 282 ? -11.504 -7.912 5.332 1.00 89.81 282 ALA A O 1
ATOM 2085 N N . TYR A 1 283 ? -10.576 -7.013 7.172 1.00 88.75 283 TYR A N 1
ATOM 2086 C CA . TYR A 1 283 ? -10.407 -8.281 7.869 1.00 88.75 283 TYR A CA 1
ATOM 2087 C C . TYR A 1 283 ? -10.726 -8.197 9.365 1.00 88.75 283 TYR A C 1
ATOM 2089 O O . TYR A 1 283 ? -10.699 -7.132 9.988 1.00 88.75 283 TYR A O 1
ATOM 2097 N N . ILE A 1 284 ? -11.028 -9.364 9.941 1.00 84.38 284 ILE A N 1
ATOM 2098 C CA . ILE A 1 284 ? -11.215 -9.584 11.380 1.00 84.38 284 ILE A CA 1
ATOM 2099 C C . ILE A 1 284 ? -10.385 -10.795 11.783 1.00 84.38 284 ILE A C 1
ATOM 2101 O O . ILE A 1 284 ? -10.796 -11.942 11.583 1.00 84.38 284 ILE A O 1
ATOM 2105 N N . ALA A 1 285 ? -9.217 -10.529 12.359 1.00 80.62 285 ALA A N 1
ATOM 2106 C CA . ALA A 1 285 ? -8.192 -11.510 12.673 1.00 80.62 285 ALA A CA 1
ATOM 2107 C C . ALA A 1 285 ? -8.039 -12.486 11.491 1.00 80.62 285 ALA A C 1
ATOM 2109 O O . ALA A 1 285 ? -7.982 -12.056 10.343 1.00 80.62 285 ALA A O 1
ATOM 2110 N N . ASN A 1 286 ? -8.077 -13.789 11.761 1.00 76.00 286 ASN A N 1
ATOM 2111 C CA . ASN A 1 286 ? -8.043 -14.832 10.731 1.00 76.00 286 ASN A CA 1
ATOM 2112 C C . ASN A 1 286 ? -9.432 -15.441 10.469 1.00 76.00 286 ASN A C 1
ATOM 2114 O O . ASN A 1 286 ? -9.542 -16.549 9.952 1.00 76.00 286 ASN A O 1
ATOM 2118 N N . ILE A 1 287 ? -10.496 -14.768 10.914 1.00 77.19 287 ILE A N 1
ATOM 2119 C CA . ILE A 1 287 ? -11.862 -15.309 10.943 1.00 77.19 287 ILE A CA 1
ATOM 2120 C C . ILE A 1 287 ? -12.637 -14.867 9.702 1.00 77.19 287 ILE A C 1
ATOM 2122 O O . ILE A 1 287 ? -13.497 -15.594 9.208 1.00 77.19 287 ILE A O 1
ATOM 2126 N N . TYR A 1 288 ? -12.350 -13.663 9.213 1.00 80.50 288 TYR A N 1
ATOM 2127 C CA . TYR A 1 288 ? -13.101 -13.041 8.137 1.00 80.50 288 TYR A CA 1
ATOM 2128 C C . TYR A 1 288 ? -12.223 -12.105 7.315 1.00 80.50 288 TYR A C 1
ATOM 2130 O O . TYR A 1 288 ? -11.425 -11.358 7.879 1.00 80.50 288 TYR A O 1
ATOM 2138 N N . SER A 1 289 ? -12.434 -12.107 5.999 1.00 88.31 289 SER A N 1
ATOM 2139 C CA . SER A 1 289 ? -11.877 -11.135 5.064 1.00 88.31 289 SER A CA 1
ATOM 2140 C C . SER A 1 289 ? -12.908 -10.814 3.976 1.00 88.31 289 SER A C 1
ATOM 2142 O O . SER A 1 289 ? -13.671 -11.693 3.564 1.00 88.31 289 SER A O 1
ATOM 2144 N N . LYS A 1 290 ? -12.964 -9.553 3.539 1.00 88.19 290 LYS A N 1
ATOM 2145 C CA . LYS A 1 290 ? -13.837 -9.077 2.461 1.00 88.19 290 LYS A CA 1
ATOM 2146 C C . LYS A 1 290 ? -13.188 -7.930 1.709 1.00 88.19 290 LYS A C 1
ATOM 2148 O O . LYS A 1 290 ? -12.796 -6.929 2.304 1.00 88.19 290 LYS A O 1
ATOM 2153 N N . VAL A 1 291 ? -13.185 -8.047 0.388 1.00 90.75 291 VAL A N 1
ATOM 2154 C CA . VAL A 1 291 ? -12.839 -6.946 -0.507 1.00 90.75 291 VAL A CA 1
ATOM 2155 C C . VAL A 1 291 ? -13.945 -5.892 -0.429 1.00 90.75 291 VAL A C 1
ATOM 2157 O O . VAL A 1 291 ? -15.117 -6.179 -0.684 1.00 90.75 291 VAL A O 1
ATOM 2160 N N . LEU A 1 292 ? -13.587 -4.686 0.003 1.00 87.81 292 LEU A N 1
ATOM 2161 C CA . LEU A 1 292 ? -14.497 -3.543 0.088 1.00 87.81 292 LEU A CA 1
ATOM 2162 C C . LEU A 1 292 ? -14.465 -2.690 -1.177 1.00 87.81 292 LEU A C 1
ATOM 2164 O O . LEU A 1 292 ? -15.459 -2.036 -1.491 1.00 87.81 292 LEU A O 1
ATOM 2168 N N . TYR A 1 293 ? -13.323 -2.667 -1.859 1.00 88.50 293 TYR A N 1
ATOM 2169 C CA . TYR A 1 293 ? -13.099 -1.846 -3.035 1.00 88.50 293 TYR A CA 1
ATOM 2170 C C . TYR A 1 293 ? -11.975 -2.435 -3.882 1.00 88.50 293 TYR A C 1
ATOM 2172 O O . TYR A 1 293 ? -10.966 -2.871 -3.332 1.00 88.50 293 TYR A O 1
ATOM 2180 N N . GLU A 1 294 ? -12.167 -2.397 -5.195 1.00 89.75 294 GLU A N 1
ATOM 2181 C CA . GLU A 1 294 ? -11.158 -2.707 -6.205 1.00 89.75 294 GLU A CA 1
ATOM 2182 C C . GLU A 1 294 ? -11.140 -1.546 -7.192 1.00 89.75 294 GLU A C 1
ATOM 2184 O O . GLU A 1 294 ? -12.192 -1.043 -7.609 1.00 89.75 294 GLU A O 1
ATOM 2189 N N . TYR A 1 295 ? -9.944 -1.116 -7.560 1.00 85.50 295 TYR A N 1
ATOM 2190 C CA . TYR A 1 295 ? -9.729 -0.068 -8.540 1.00 85.50 295 TYR A CA 1
ATOM 2191 C C . TYR A 1 295 ? -8.651 -0.497 -9.514 1.00 85.50 295 TYR A C 1
ATOM 2193 O O . TYR A 1 295 ? -7.547 -0.856 -9.114 1.00 85.50 295 TYR A O 1
ATOM 2201 N N . ASP A 1 296 ? -8.980 -0.421 -10.797 1.00 85.94 296 ASP A N 1
ATOM 2202 C CA . ASP A 1 296 ? -8.089 -0.731 -11.904 1.00 85.94 296 ASP A CA 1
ATOM 2203 C C . ASP A 1 296 ? -8.215 0.403 -12.925 1.00 85.94 296 ASP A C 1
ATOM 2205 O O . ASP A 1 296 ? -9.294 0.648 -13.475 1.00 85.94 296 ASP A O 1
ATOM 2209 N N . HIS A 1 297 ? -7.131 1.157 -13.115 1.00 82.81 297 HIS A N 1
ATOM 2210 C CA . HIS A 1 297 ? -7.119 2.309 -14.006 1.00 82.81 297 HIS A CA 1
ATOM 2211 C C . HIS A 1 297 ? -5.824 2.374 -14.826 1.00 82.81 297 HIS A C 1
ATOM 2213 O O . HIS A 1 297 ? -4.735 2.487 -14.254 1.00 82.81 297 HIS A O 1
ATOM 2219 N N . PRO A 1 298 ? -5.905 2.397 -16.170 1.00 81.25 298 PRO A N 1
ATOM 2220 C CA . PRO A 1 298 ? -4.737 2.595 -17.021 1.00 81.25 298 PRO A CA 1
ATOM 2221 C C . PRO A 1 298 ? -4.067 3.949 -16.741 1.00 81.25 298 PRO A C 1
ATOM 2223 O O . PRO A 1 298 ? -4.696 4.999 -16.878 1.00 81.25 298 PRO A O 1
ATOM 2226 N N . LEU A 1 299 ? -2.789 3.943 -16.361 1.00 78.94 299 LEU A N 1
ATOM 2227 C CA . LEU A 1 299 ? -1.973 5.160 -16.245 1.00 78.94 299 LEU A CA 1
ATOM 2228 C C . LEU A 1 299 ? -1.421 5.583 -17.602 1.00 78.94 299 LEU A C 1
ATOM 2230 O O . LEU A 1 299 ? -1.307 6.773 -17.893 1.00 78.94 299 LEU A O 1
ATOM 2234 N N . TYR A 1 300 ? -1.098 4.600 -18.441 1.00 76.69 300 TYR A N 1
ATOM 2235 C CA . TYR A 1 300 ? -0.624 4.820 -19.793 1.00 76.69 300 TYR A CA 1
ATOM 2236 C C . TYR A 1 300 ? -1.403 3.944 -20.767 1.00 76.69 300 TYR A C 1
ATOM 2238 O O . TYR A 1 300 ? -1.420 2.717 -20.654 1.00 76.69 300 TYR A O 1
ATOM 2246 N N . LYS A 1 301 ? -2.047 4.581 -21.752 1.00 70.50 301 LYS A N 1
ATOM 2247 C CA . LYS A 1 301 ? -2.702 3.851 -22.834 1.00 70.50 301 LYS A CA 1
ATOM 2248 C C . LYS A 1 301 ? -1.626 3.271 -23.735 1.00 70.50 301 LYS A C 1
ATOM 2250 O O . LYS A 1 301 ? -0.877 4.020 -24.355 1.00 70.50 301 LYS A O 1
ATOM 2255 N N . SER A 1 302 ? -1.599 1.949 -23.827 1.00 68.31 302 SER A N 1
ATOM 2256 C CA . SER A 1 302 ? -0.557 1.279 -24.579 1.00 68.31 302 SER A CA 1
ATOM 2257 C C . SER A 1 302 ? -0.521 1.711 -26.046 1.00 68.31 302 SER A C 1
ATOM 2259 O O . SER A 1 302 ? -1.557 1.800 -26.712 1.00 68.31 302 SER A O 1
ATOM 2261 N N . SER A 1 303 ? 0.681 2.036 -26.522 1.00 69.00 303 SER A N 1
ATOM 2262 C CA . SER A 1 303 ? 0.946 2.463 -27.893 1.00 69.00 303 SER A CA 1
ATOM 2263 C C . SER A 1 303 ? 2.297 1.923 -28.365 1.00 69.00 303 SER A C 1
ATOM 2265 O O . SER A 1 303 ? 3.179 1.677 -27.542 1.00 69.00 303 SER A O 1
ATOM 2267 N N . CYS A 1 304 ? 2.427 1.691 -29.675 1.00 73.19 304 CYS A N 1
ATOM 2268 C CA . CYS A 1 304 ? 3.696 1.315 -30.294 1.00 73.19 304 CYS A CA 1
ATOM 2269 C C . CYS A 1 304 ? 4.509 2.561 -30.651 1.00 73.19 304 CYS A C 1
ATOM 2271 O O . CYS A 1 304 ? 3.962 3.537 -31.173 1.00 73.19 304 CYS A O 1
ATOM 2273 N N . TRP A 1 305 ? 5.822 2.461 -30.493 1.00 70.25 305 TRP A N 1
ATOM 2274 C CA . TRP A 1 305 ? 6.798 3.412 -31.011 1.00 70.25 305 TRP A CA 1
ATOM 2275 C C . TRP A 1 305 ? 7.819 2.676 -31.865 1.00 70.25 305 TRP A C 1
ATOM 2277 O O . TRP A 1 305 ? 8.207 1.572 -31.507 1.00 70.25 305 TRP A O 1
ATOM 2287 N N . ASN A 1 306 ? 8.267 3.286 -32.960 1.00 65.56 306 ASN A N 1
ATOM 2288 C CA . ASN A 1 306 ? 9.321 2.720 -33.800 1.00 65.56 306 ASN A CA 1
ATOM 2289 C C . ASN A 1 306 ? 10.674 3.318 -33.410 1.00 65.56 306 ASN A C 1
ATOM 2291 O O . ASN A 1 306 ? 10.774 4.530 -33.194 1.00 65.56 306 ASN A O 1
ATOM 2295 N N . PHE A 1 307 ? 11.703 2.480 -33.376 1.00 60.53 307 PHE A N 1
ATOM 2296 C CA . PHE A 1 307 ? 13.094 2.903 -33.321 1.00 60.53 307 PHE A CA 1
ATOM 2297 C C . PHE A 1 307 ? 13.453 3.382 -34.734 1.00 60.53 307 PHE A C 1
ATOM 2299 O O . PHE A 1 307 ? 13.424 2.602 -35.684 1.00 60.53 307 PHE A O 1
ATOM 2306 N N . ALA A 1 308 ? 13.599 4.695 -34.912 1.00 54.97 308 ALA A N 1
ATOM 2307 C CA . ALA A 1 308 ? 13.829 5.305 -36.225 1.00 54.97 308 ALA A CA 1
ATOM 2308 C C . ALA A 1 308 ? 15.159 4.871 -36.860 1.00 54.97 308 ALA A C 1
ATOM 2310 O O . ALA A 1 308 ? 16.150 4.732 -36.109 1.00 54.97 308 ALA A O 1
#

Foldseek 3Di:
DDDDDDDDDDDDFDDDDDPDDCVPPVQKDKGKDWPPDDPPPPQQPQPFPDCPQQDFLDDDPFKTKTFPDKGKHKGKIKIWMWMAGNVVRDTPWIKMKIKMKMKIKTKMKMWGAFWDADQKRKDFSDWDWDFPDDDDQFKTKTKTKTKIKMKGKGWHTTKIKMKIKIKIQGIKMWMATPVDRVPTAIDSGDMDMAMDMDMDDQIKIKIKMKMWIWIWMWMAGNPRPPTKIKTKIKIKMKTKIKHRQDQDFDQHPVRDTDGAPPPDGQVQKMKMWIKIWIWIWIDMHVPDIDTRDIDIGTNDDIDIDHPD